Protein AF-A0A0R2QFM6-F1 (afdb_monomer)

Solvent-accessible surface area (backbone atoms only — not comparable to full-atom values): 12330 Å² total; per-residue (Å²): 136,78,52,66,45,72,92,60,55,64,51,38,24,80,80,70,72,55,82,43,49,29,36,34,58,45,49,19,68,87,45,41,66,47,77,51,72,24,72,56,22,28,34,41,40,34,36,40,27,17,55,67,28,42,34,31,51,73,86,44,80,48,74,45,61,33,32,78,11,61,66,68,52,72,48,26,37,34,43,42,27,37,64,32,44,39,37,40,39,38,76,42,37,33,31,40,39,38,34,20,54,36,85,66,71,46,72,69,42,80,46,56,42,91,72,48,52,72,47,78,43,75,57,79,57,31,33,30,40,38,39,33,63,36,26,82,90,64,40,80,68,61,81,70,62,71,41,71,49,75,52,60,52,90,90,39,42,68,81,56,76,83,80,76,27,56,52,47,96,96,31,95,42,73,47,64,45,77,47,76,39,74,26,50,56,89,98,43,37,42,56,30,96,84,17,72,50,78,50,74,53,65,40,97,87,57,88,41,76,48,78,42,82,43,44,38,58,22,35,38,55,42,78,67

Radius of gyration: 17.05 Å; Cα contacts (8 Å, |Δi|>4): 548; chains: 1; bounding box: 43×32×48 Å

Structure (mmCIF, N/CA/C/O backbone):
data_AF-A0A0R2QFM6-F1
#
_entry.id   AF-A0A0R2QFM6-F1
#
loop_
_atom_site.group_PDB
_atom_site.id
_atom_site.type_symbol
_atom_site.label_atom_id
_atom_site.label_alt_id
_atom_site.label_comp_id
_atom_site.label_asym_id
_atom_site.label_entity_id
_atom_site.label_seq_id
_atom_site.pdbx_PDB_ins_code
_atom_site.Cartn_x
_atom_site.Cartn_y
_atom_site.Cartn_z
_atom_site.occupancy
_atom_site.B_iso_or_equiv
_atom_site.auth_seq_id
_atom_site.auth_comp_id
_atom_site.auth_asym_id
_atom_site.auth_atom_id
_atom_site.pdbx_PDB_model_num
ATOM 1 N N . MET A 1 1 ? 5.788 16.668 -15.009 1.00 62.84 1 MET A N 1
ATOM 2 C CA . MET A 1 1 ? 5.106 16.033 -13.860 1.00 62.84 1 MET A CA 1
ATOM 3 C C . MET A 1 1 ? 6.189 15.401 -13.003 1.00 62.84 1 MET A C 1
ATOM 5 O O . MET A 1 1 ? 7.173 14.980 -13.588 1.00 62.84 1 MET A O 1
ATOM 9 N N . SER A 1 2 ? 6.087 15.420 -11.673 1.00 79.00 2 SER A N 1
ATOM 10 C CA . SER A 1 2 ? 7.042 14.688 -10.825 1.00 79.00 2 SER A CA 1
ATOM 11 C C . SER A 1 2 ? 6.470 13.303 -10.561 1.00 79.00 2 SER A C 1
ATOM 13 O O . SER A 1 2 ? 5.319 13.220 -10.144 1.00 79.00 2 SER A O 1
ATOM 15 N N . TRP A 1 3 ? 7.242 12.242 -10.783 1.00 90.81 3 TRP A N 1
ATOM 16 C CA . TRP A 1 3 ? 6.828 10.874 -10.436 1.00 90.81 3 TRP A CA 1
ATOM 17 C C . TRP A 1 3 ? 7.038 10.571 -8.955 1.00 90.81 3 TRP A C 1
ATOM 19 O O . TRP A 1 3 ? 6.414 9.669 -8.414 1.00 90.81 3 TRP A O 1
ATOM 29 N N . LEU A 1 4 ? 7.895 11.354 -8.297 1.00 96.06 4 LEU A N 1
ATOM 30 C CA . LEU A 1 4 ? 8.273 11.217 -6.898 1.00 96.06 4 LEU A CA 1
ATOM 31 C C . LEU A 1 4 ? 7.709 12.365 -6.066 1.00 96.06 4 LEU A C 1
ATOM 33 O O . LEU A 1 4 ? 7.898 13.541 -6.394 1.00 96.06 4 LEU A O 1
ATOM 37 N N . TYR A 1 5 ? 7.067 12.020 -4.956 1.00 97.00 5 TYR A N 1
ATOM 38 C CA . TYR A 1 5 ? 6.489 12.962 -4.010 1.00 97.00 5 TYR A CA 1
ATOM 39 C C . TYR A 1 5 ? 7.054 12.690 -2.617 1.00 97.00 5 TYR A C 1
ATOM 41 O O . TYR A 1 5 ? 6.944 11.583 -2.092 1.00 97.00 5 TYR A O 1
ATOM 49 N N . ARG A 1 6 ? 7.644 13.724 -2.011 1.00 95.81 6 ARG A N 1
ATOM 50 C CA . ARG A 1 6 ? 8.281 13.652 -0.690 1.00 95.81 6 ARG A CA 1
ATOM 51 C C . ARG A 1 6 ? 7.551 14.527 0.312 1.00 95.81 6 ARG A C 1
ATOM 53 O O . ARG A 1 6 ? 7.137 15.633 -0.029 1.00 95.81 6 ARG A O 1
ATOM 60 N N . GLY A 1 7 ? 7.415 14.048 1.546 1.00 94.44 7 GLY A N 1
ATOM 61 C CA . GLY A 1 7 ? 6.802 14.812 2.641 1.00 94.44 7 GLY A CA 1
ATOM 62 C C . GLY A 1 7 ? 5.304 15.098 2.471 1.00 94.44 7 GLY A C 1
ATOM 63 O O . GLY A 1 7 ? 4.737 15.859 3.251 1.00 94.44 7 GLY A O 1
ATOM 64 N N . VAL A 1 8 ? 4.652 14.497 1.473 1.00 96.56 8 VAL A N 1
ATOM 65 C CA . VAL A 1 8 ? 3.196 14.558 1.303 1.00 96.56 8 VAL A CA 1
ATOM 66 C C . VAL A 1 8 ? 2.538 13.394 2.040 1.00 96.56 8 VAL A C 1
ATOM 68 O O . VAL A 1 8 ? 3.135 12.332 2.190 1.00 96.56 8 VAL A O 1
ATOM 71 N N . LYS A 1 9 ? 1.288 13.574 2.479 1.00 96.81 9 LYS A N 1
ATOM 72 C CA . LYS A 1 9 ? 0.497 12.512 3.130 1.00 96.81 9 LYS A CA 1
ATOM 73 C C . LYS A 1 9 ? -0.575 11.914 2.226 1.00 96.81 9 LYS A C 1
ATOM 75 O O . LYS A 1 9 ? -1.324 11.050 2.669 1.00 96.81 9 LYS A O 1
ATOM 80 N N . SER A 1 10 ? -0.695 12.379 0.985 1.00 97.75 10 SER A N 1
ATOM 81 C CA . SER A 1 10 ? -1.706 11.865 0.069 1.00 97.75 10 SER A CA 1
ATOM 82 C C . SER A 1 10 ? -1.354 12.068 -1.394 1.00 97.75 10 SER A C 1
ATOM 84 O O . SER A 1 10 ? -0.892 13.143 -1.777 1.00 97.75 10 SER A O 1
ATOM 86 N N . ILE A 1 11 ? -1.716 11.077 -2.196 1.00 98.25 11 ILE A N 1
ATOM 87 C CA . ILE A 1 11 ? -1.825 11.133 -3.647 1.00 98.25 11 ILE A CA 1
ATOM 88 C C . ILE A 1 11 ? -3.306 10.979 -4.001 1.00 98.25 11 ILE A C 1
ATOM 90 O O . ILE A 1 11 ? -4.010 10.134 -3.455 1.00 98.25 11 ILE A O 1
ATOM 94 N N . THR A 1 12 ? -3.790 11.821 -4.903 1.00 97.12 12 THR A N 1
ATOM 95 C CA . THR A 1 12 ? -5.159 11.794 -5.431 1.00 97.12 12 THR A CA 1
ATOM 96 C C . THR A 1 12 ? -5.113 11.652 -6.949 1.00 97.12 12 THR A C 1
ATOM 98 O O . THR A 1 12 ? -4.107 12.055 -7.546 1.00 97.12 12 THR A O 1
ATOM 101 N N . PRO A 1 13 ? -6.210 11.221 -7.598 1.00 96.56 13 PRO A N 1
ATOM 102 C CA . PRO A 1 13 ? -6.272 11.209 -9.053 1.00 96.56 13 PRO A CA 1
ATOM 103 C C . PRO A 1 13 ? -5.917 12.557 -9.683 1.00 96.56 13 PRO A C 1
ATOM 105 O O . PRO A 1 13 ? -5.125 12.642 -10.618 1.00 96.56 13 PRO A O 1
ATOM 108 N N . LYS A 1 14 ? -6.398 13.648 -9.075 1.00 95.19 14 LYS A N 1
ATOM 109 C CA . LYS A 1 14 ? -6.092 15.014 -9.506 1.00 95.19 14 LYS A CA 1
ATOM 110 C C . LYS A 1 14 ? -4.605 15.363 -9.386 1.00 95.19 14 LYS A C 1
ATOM 112 O O . LYS A 1 14 ? -4.061 15.981 -10.294 1.00 95.19 14 LYS A O 1
ATOM 117 N N . SER A 1 15 ? -3.945 15.016 -8.277 1.00 94.81 15 SER A N 1
ATOM 118 C CA . SER A 1 15 ? -2.527 15.361 -8.068 1.00 94.81 15 SER A CA 1
ATOM 119 C C . SER A 1 15 ? -1.570 14.521 -8.915 1.00 94.81 15 SER A C 1
ATOM 121 O O . SER A 1 15 ? -0.477 14.993 -9.224 1.00 94.81 15 SER A O 1
ATOM 123 N N . ALA A 1 16 ? -1.974 13.296 -9.259 1.00 94.75 16 ALA A N 1
ATOM 124 C CA . ALA A 1 16 ? -1.244 12.397 -10.150 1.00 94.75 16 ALA A CA 1
ATOM 125 C C . ALA A 1 16 ? -1.615 12.588 -11.634 1.00 94.75 16 ALA A C 1
ATOM 127 O O . ALA A 1 16 ? -0.952 12.034 -12.502 1.00 94.75 16 ALA A O 1
ATOM 128 N N . ASN A 1 17 ? -2.641 13.400 -11.927 1.00 94.69 17 ASN A N 1
ATOM 129 C CA . ASN A 1 17 ? -3.187 13.631 -13.269 1.00 94.69 17 ASN A CA 1
ATOM 130 C C . ASN A 1 17 ? -3.576 12.333 -13.993 1.00 94.69 17 ASN A C 1
ATOM 132 O O . ASN A 1 17 ? -3.254 12.125 -15.163 1.00 94.69 17 ASN A O 1
ATOM 136 N N . TRP A 1 18 ? -4.286 11.473 -13.277 1.00 95.38 18 TRP A N 1
ATOM 137 C CA . TRP A 1 18 ? -4.828 10.228 -13.800 1.00 95.38 18 TRP A CA 1
ATOM 138 C C . TRP A 1 18 ? -6.268 10.045 -13.311 1.00 95.38 18 TRP A C 1
ATOM 140 O O . TRP A 1 18 ? -6.862 10.974 -12.750 1.00 95.38 18 TRP A O 1
ATOM 150 N N . LYS A 1 19 ? -6.862 8.872 -13.519 1.00 95.81 19 LYS A N 1
ATOM 151 C CA . LYS A 1 19 ? -8.300 8.679 -13.347 1.00 95.81 19 LYS A CA 1
ATOM 152 C C . LYS A 1 19 ? -8.696 7.955 -12.067 1.00 95.81 19 LYS A C 1
ATOM 154 O O . LYS A 1 19 ? -9.736 8.305 -11.521 1.00 95.81 19 LYS A O 1
ATOM 159 N N . TYR A 1 20 ? -7.943 6.969 -11.596 1.00 97.19 20 TYR A N 1
ATOM 160 C CA . TYR A 1 20 ? -8.445 6.007 -10.613 1.00 97.19 20 TYR A CA 1
ATOM 161 C C . TYR A 1 20 ? -7.764 6.094 -9.252 1.00 97.19 20 TYR A C 1
ATOM 163 O O . TYR A 1 20 ? -8.462 6.270 -8.252 1.00 97.19 20 TYR A O 1
ATOM 171 N N . CYS A 1 21 ? -6.443 5.943 -9.196 1.00 98.00 21 CYS A N 1
ATOM 172 C CA . CYS A 1 21 ? -5.756 5.583 -7.960 1.00 98.00 21 CYS A CA 1
ATOM 173 C C . CYS A 1 21 ? -5.578 6.770 -7.002 1.00 98.00 21 CYS A C 1
ATOM 175 O O . CYS A 1 21 ? -5.255 7.897 -7.385 1.00 98.00 21 CYS A O 1
ATOM 177 N N . GLY A 1 22 ? -5.755 6.507 -5.714 1.00 98.38 22 GLY A N 1
ATOM 178 C CA . GLY A 1 22 ? -5.450 7.433 -4.636 1.00 98.38 22 GLY A CA 1
ATOM 179 C C . GLY A 1 22 ? -4.873 6.692 -3.439 1.00 98.38 22 GLY A C 1
ATOM 180 O O . GLY A 1 22 ? -5.057 5.489 -3.269 1.00 98.38 22 GLY A O 1
ATOM 181 N N . MET A 1 23 ? -4.140 7.410 -2.599 1.00 98.62 23 MET A N 1
ATOM 182 C CA . MET A 1 23 ? -3.630 6.871 -1.346 1.00 98.62 23 MET A CA 1
ATOM 183 C C . MET A 1 23 ? -3.450 7.994 -0.337 1.00 98.62 23 MET A C 1
ATOM 185 O O . MET A 1 23 ? -2.982 9.076 -0.684 1.00 98.62 23 MET A O 1
ATOM 189 N N . ARG A 1 24 ? -3.800 7.745 0.924 1.00 98.56 24 ARG A N 1
ATOM 190 C CA . ARG A 1 24 ? -3.632 8.687 2.030 1.00 98.56 24 ARG A CA 1
ATOM 191 C C . ARG A 1 24 ? -3.032 7.990 3.243 1.00 98.56 24 ARG A C 1
ATOM 193 O O . ARG A 1 24 ? -3.503 6.932 3.645 1.00 98.56 24 ARG A O 1
ATOM 200 N N . ILE A 1 25 ? -2.037 8.625 3.854 1.00 98.62 25 ILE A N 1
ATOM 201 C CA . ILE A 1 25 ? -1.531 8.252 5.173 1.00 98.62 25 ILE A CA 1
ATOM 202 C C . ILE A 1 25 ? -2.297 9.051 6.220 1.00 98.62 25 ILE A C 1
ATOM 204 O O . ILE A 1 25 ? -2.335 10.284 6.178 1.00 98.62 25 ILE A O 1
ATOM 208 N N . LEU A 1 26 ? -2.924 8.340 7.149 1.00 98.50 26 LEU A N 1
ATOM 209 C CA . LEU A 1 26 ? -3.597 8.920 8.304 1.00 98.50 26 LEU A CA 1
ATOM 210 C C . LEU A 1 26 ? -2.678 8.782 9.512 1.00 98.50 26 LEU A C 1
ATOM 212 O O . LEU A 1 26 ? -2.176 7.691 9.783 1.00 98.50 26 LEU A O 1
ATOM 216 N N . ASP A 1 27 ? -2.454 9.888 10.214 1.00 97.88 27 ASP A N 1
ATOM 217 C CA . ASP A 1 27 ? -1.619 9.931 11.409 1.00 97.88 27 ASP A CA 1
ATOM 218 C C . ASP A 1 27 ? -2.497 10.150 12.638 1.00 97.88 27 ASP A C 1
ATOM 220 O O . ASP A 1 27 ? -2.950 11.264 12.914 1.00 97.88 27 ASP A O 1
ATOM 224 N N . LEU A 1 28 ? -2.723 9.068 13.383 1.00 98.19 28 LEU A N 1
ATOM 225 C CA . LEU A 1 28 ? -3.597 9.081 14.551 1.00 98.19 28 LEU A CA 1
ATOM 226 C C . LEU A 1 28 ? -3.008 9.874 15.725 1.00 98.19 28 LEU A C 1
ATOM 228 O O . LEU A 1 28 ? -3.736 10.196 16.661 1.00 98.19 28 LEU A O 1
ATOM 232 N N . SER A 1 29 ? -1.707 10.188 15.692 1.00 96.25 29 SER A N 1
ATOM 233 C CA . SER A 1 29 ? -1.072 11.030 16.709 1.00 96.25 29 SER A CA 1
ATOM 234 C C . SER A 1 29 ? -1.323 12.523 16.480 1.00 96.25 29 SER A C 1
ATOM 236 O O . SER A 1 29 ? -1.405 13.283 17.442 1.00 96.25 29 SER A O 1
ATOM 238 N N . GLU A 1 30 ? -1.508 12.936 15.224 1.00 96.12 30 GLU A N 1
ATOM 239 C CA . GLU A 1 30 ? -1.895 14.307 14.873 1.00 96.12 30 GLU A CA 1
ATOM 240 C C . GLU A 1 30 ? -3.408 14.509 14.959 1.00 96.12 30 GLU A C 1
ATOM 242 O O . GLU A 1 30 ? -3.882 15.561 15.389 1.00 96.12 30 GLU A O 1
ATOM 247 N N . GLN A 1 31 ? -4.173 13.495 14.552 1.00 95.44 31 GLN A N 1
ATOM 248 C CA . GLN A 1 31 ? -5.625 13.522 14.571 1.00 95.44 31 GLN A CA 1
ATOM 249 C C . GLN A 1 31 ? -6.159 12.140 14.949 1.00 95.44 31 GLN A C 1
ATOM 251 O O . GLN A 1 31 ? -6.225 11.223 14.141 1.00 95.44 31 GLN A O 1
ATOM 256 N N . ASN A 1 32 ? -6.606 12.010 16.193 1.00 91.81 32 ASN A N 1
ATOM 257 C CA . ASN A 1 32 ? -7.081 10.742 16.749 1.00 91.81 32 ASN A CA 1
ATOM 258 C C . ASN A 1 32 ? -8.444 10.272 16.203 1.00 91.81 32 ASN A C 1
ATOM 260 O O . ASN A 1 32 ? -8.869 9.162 16.527 1.00 91.81 32 ASN A O 1
ATOM 264 N N . ASN A 1 33 ? -9.136 11.103 15.414 1.00 95.56 33 ASN A N 1
ATOM 265 C CA . ASN A 1 33 ? -10.425 10.786 14.810 1.00 95.56 33 ASN A CA 1
ATOM 266 C C . ASN A 1 33 ? -10.541 11.325 13.378 1.00 95.56 33 ASN A C 1
ATOM 268 O O . ASN A 1 33 ? -10.455 12.536 13.170 1.00 95.56 33 ASN A O 1
ATOM 272 N N . HIS A 1 34 ? -10.811 10.455 12.408 1.00 97.81 34 HIS A N 1
ATOM 273 C CA . HIS A 1 34 ? -11.026 10.818 11.006 1.00 97.81 34 HIS A CA 1
ATOM 274 C C . HIS A 1 34 ? -12.431 10.439 10.550 1.00 97.81 34 HIS A C 1
ATOM 276 O O . HIS A 1 34 ? -12.908 9.353 10.859 1.00 97.81 34 HIS A O 1
ATOM 282 N N . GLU A 1 35 ? -13.055 11.310 9.760 1.00 98.12 35 GLU A N 1
ATOM 283 C CA . GLU A 1 35 ? -14.323 11.046 9.084 1.00 98.12 35 GLU A CA 1
ATOM 284 C C . GLU A 1 35 ? -14.141 11.274 7.580 1.00 98.12 35 GLU A C 1
ATOM 286 O O . GLU A 1 35 ? -13.589 12.298 7.168 1.00 98.12 35 GLU A O 1
ATOM 291 N N . ILE A 1 36 ? -14.539 10.295 6.767 1.00 98.19 36 ILE A N 1
ATOM 292 C CA . ILE A 1 36 ? -14.362 10.300 5.311 1.00 98.19 36 ILE A CA 1
ATOM 293 C C . ILE A 1 36 ? -15.624 9.723 4.664 1.00 98.19 36 ILE A C 1
ATOM 295 O O . ILE A 1 36 ? -16.136 8.697 5.108 1.00 98.19 36 ILE A O 1
ATOM 299 N N . VAL A 1 37 ? -16.107 10.365 3.602 1.00 98.12 37 VAL A N 1
ATOM 300 C CA . VAL A 1 37 ? -17.214 9.865 2.776 1.00 98.12 37 VAL A CA 1
ATOM 301 C C . VAL A 1 37 ? -16.650 9.344 1.455 1.00 98.12 37 VAL A C 1
ATOM 303 O O . VAL A 1 37 ? -15.823 10.006 0.831 1.00 98.12 37 VAL A O 1
ATOM 306 N N . PHE A 1 38 ? -17.069 8.143 1.064 1.00 97.88 38 PHE A N 1
ATOM 307 C CA . PHE A 1 38 ? -16.577 7.396 -0.096 1.00 97.88 38 PHE A CA 1
ATOM 308 C C . PHE A 1 38 ? -17.481 7.604 -1.317 1.00 97.88 38 PHE A C 1
ATOM 310 O O . PHE A 1 38 ? -17.972 6.640 -1.888 1.00 97.88 38 PHE A O 1
ATOM 317 N N . ASP A 1 39 ? -17.763 8.857 -1.692 1.00 94.94 39 ASP A N 1
ATOM 318 C CA . ASP A 1 39 ? -18.808 9.194 -2.676 1.00 94.94 39 ASP A CA 1
ATOM 319 C C . ASP A 1 39 ? -18.681 8.424 -4.007 1.00 94.94 39 ASP A C 1
ATOM 321 O O . ASP A 1 39 ? -19.608 7.716 -4.400 1.00 94.94 39 ASP A O 1
ATOM 325 N N . ASP A 1 40 ? -17.531 8.531 -4.679 1.00 95.81 40 ASP A N 1
ATOM 326 C CA . ASP A 1 40 ? -17.258 7.950 -6.004 1.00 95.81 40 ASP A CA 1
ATOM 327 C C . ASP A 1 40 ? -16.010 7.045 -6.028 1.00 95.81 40 ASP A C 1
ATOM 329 O O . ASP A 1 40 ? -15.435 6.747 -7.077 1.00 95.81 40 ASP A O 1
ATOM 333 N N . PHE A 1 41 ? -15.582 6.571 -4.860 1.00 98.12 41 PHE A N 1
ATOM 334 C CA . PHE A 1 41 ? -14.432 5.684 -4.728 1.00 98.12 41 PHE A CA 1
ATOM 335 C C . PHE A 1 41 ? -14.676 4.589 -3.698 1.00 98.12 41 PHE A C 1
ATOM 337 O O . PHE A 1 41 ? -15.439 4.746 -2.753 1.00 98.12 41 PHE A O 1
ATOM 344 N N . GLU A 1 42 ? -14.002 3.464 -3.884 1.00 98.75 42 GLU A N 1
ATOM 345 C CA . GLU A 1 42 ? -13.856 2.421 -2.870 1.00 98.75 42 GLU A CA 1
ATOM 346 C C . GLU A 1 42 ? -12.486 2.548 -2.195 1.00 98.75 42 GLU A C 1
ATOM 348 O O . GLU A 1 42 ? -11.618 3.294 -2.667 1.00 98.75 42 GLU A O 1
ATOM 353 N N . GLY A 1 43 ? -12.262 1.825 -1.097 1.00 98.75 43 GLY A N 1
ATOM 354 C CA . GLY A 1 43 ? -10.947 1.822 -0.471 1.00 98.75 43 GLY A CA 1
ATOM 355 C C . GLY A 1 43 ? -10.593 0.603 0.355 1.00 98.75 43 GLY A C 1
ATOM 356 O O . GLY A 1 43 ? -11.419 -0.246 0.675 1.00 98.75 43 GLY A O 1
ATOM 357 N N . VAL A 1 44 ? -9.315 0.553 0.704 1.00 98.88 44 VAL A N 1
ATOM 358 C CA . VAL A 1 44 ? -8.704 -0.458 1.561 1.00 98.88 44 VAL A CA 1
ATOM 359 C C . VAL A 1 44 ? -7.921 0.271 2.642 1.00 98.88 44 VAL A C 1
ATOM 361 O O . VAL A 1 44 ? -7.016 1.053 2.346 1.00 98.88 44 VAL A O 1
ATOM 364 N N . LEU A 1 45 ? -8.291 0.020 3.895 1.00 98.94 45 LEU A N 1
ATOM 365 C CA . LEU A 1 45 ? -7.637 0.556 5.082 1.00 98.94 45 LEU A CA 1
ATOM 366 C C . LEU A 1 45 ? -6.812 -0.541 5.750 1.00 98.94 45 LEU A C 1
ATOM 368 O O . LEU A 1 45 ? -7.342 -1.604 6.070 1.00 98.94 45 LEU A O 1
ATOM 372 N N . LEU A 1 46 ? -5.537 -0.266 6.009 1.00 98.81 46 LEU A N 1
ATOM 373 C CA . LEU A 1 46 ? -4.655 -1.165 6.750 1.00 98.81 46 LEU A CA 1
ATOM 374 C C . LEU A 1 46 ? -3.718 -0.394 7.676 1.00 98.81 46 LEU A C 1
ATOM 376 O O . LEU A 1 46 ? -3.487 0.808 7.510 1.00 98.81 46 LEU A O 1
ATOM 380 N N . SER A 1 47 ? -3.155 -1.100 8.653 1.00 98.38 47 SER A N 1
ATOM 381 C CA . SER A 1 47 ? -2.197 -0.507 9.579 1.00 98.38 47 SER A CA 1
ATOM 382 C C . SER A 1 47 ? -0.777 -0.508 9.022 1.00 98.38 47 SER A C 1
ATOM 384 O O . SER A 1 47 ? -0.286 -1.526 8.519 1.00 98.38 47 SER A O 1
ATOM 386 N N . LEU A 1 48 ? -0.097 0.631 9.156 1.00 98.56 48 LEU A N 1
ATOM 387 C CA . LEU A 1 48 ? 1.347 0.745 8.957 1.00 98.56 48 LEU A CA 1
ATOM 388 C C . LEU A 1 48 ? 2.100 0.664 10.289 1.00 98.56 48 LEU A C 1
ATOM 390 O O . LEU A 1 48 ? 3.169 0.066 10.333 1.00 98.56 48 LEU A O 1
ATOM 394 N N . SER A 1 49 ? 1.557 1.261 11.354 1.00 98.12 49 SER A N 1
ATOM 395 C CA . SER A 1 49 ? 2.162 1.247 12.697 1.00 98.12 49 SER A CA 1
ATOM 396 C C . SER A 1 49 ? 1.180 1.557 13.836 1.00 98.12 49 SER A C 1
ATOM 398 O O . SER A 1 49 ? 1.580 2.030 14.900 1.00 98.12 49 SER A O 1
ATOM 400 N N . ALA A 1 50 ? -0.120 1.402 13.589 1.00 98.25 50 ALA A N 1
ATOM 401 C CA . ALA A 1 50 ? -1.170 1.601 14.584 1.00 98.25 50 ALA A CA 1
ATOM 402 C C . ALA A 1 50 ? -1.720 0.257 15.069 1.00 98.25 50 ALA A C 1
ATOM 404 O O . ALA A 1 50 ? -1.832 -0.693 14.291 1.00 98.25 50 ALA A O 1
ATOM 405 N N . GLU A 1 51 ? -2.143 0.193 16.326 1.00 97.88 51 GLU A N 1
ATOM 406 C CA . GLU A 1 51 ? -2.761 -0.999 16.904 1.00 97.88 51 GLU A CA 1
ATOM 407 C C . GLU A 1 51 ? -4.092 -0.660 17.573 1.00 97.88 51 GLU A C 1
ATOM 409 O O . GLU A 1 51 ? -4.272 0.430 18.120 1.00 97.88 51 GLU A O 1
ATOM 414 N N . ASN A 1 52 ? -5.012 -1.627 17.587 1.00 97.94 52 ASN A N 1
ATOM 415 C CA . ASN A 1 52 ? -6.318 -1.519 18.243 1.00 97.94 52 ASN A CA 1
ATOM 416 C C . ASN A 1 52 ? -7.130 -0.288 17.796 1.00 97.94 52 ASN A C 1
ATOM 418 O O . ASN A 1 52 ? -7.662 0.450 18.629 1.00 97.94 52 ASN A O 1
ATOM 422 N N . VAL A 1 53 ? -7.235 -0.077 16.485 1.00 98.62 53 VAL A N 1
ATOM 423 C CA . VAL A 1 53 ? -7.976 1.048 15.902 1.00 98.62 53 VAL A CA 1
ATOM 424 C C . VAL A 1 53 ? -9.453 0.682 15.762 1.00 98.62 53 VAL A C 1
ATOM 426 O O . VAL A 1 53 ? -9.796 -0.377 15.232 1.00 98.62 53 VAL A O 1
ATOM 429 N N . SER A 1 54 ? -10.327 1.568 16.240 1.00 98.62 54 SER A N 1
ATOM 430 C CA . SER A 1 54 ? -11.774 1.467 16.048 1.00 98.62 54 SER A CA 1
ATOM 431 C C . SER A 1 54 ? -12.146 2.013 14.675 1.00 98.62 54 SER A C 1
ATOM 433 O O . SER A 1 54 ? -11.718 3.111 14.310 1.00 98.62 54 SER A O 1
ATOM 435 N N . VAL A 1 55 ? -12.924 1.251 13.911 1.00 98.81 55 VAL A N 1
ATOM 436 C CA . VAL A 1 55 ? -13.342 1.622 12.558 1.00 98.81 55 VAL A CA 1
ATOM 437 C C . VAL A 1 55 ? -14.840 1.401 12.429 1.00 98.81 55 VAL A C 1
ATOM 439 O O . VAL A 1 55 ? -15.326 0.305 12.671 1.00 98.81 55 VAL A O 1
ATOM 442 N N . VAL A 1 56 ? -15.580 2.426 12.023 1.00 98.81 56 VAL A N 1
ATOM 443 C CA . VAL A 1 56 ? -17.025 2.350 11.798 1.00 98.81 56 VAL A CA 1
ATOM 444 C C . VAL A 1 56 ? -17.311 2.638 10.333 1.00 98.81 56 VAL A C 1
ATOM 446 O O . VAL A 1 56 ? -16.908 3.682 9.822 1.00 98.81 56 VAL A O 1
ATOM 449 N N . VAL A 1 57 ? -18.018 1.728 9.664 1.00 98.69 57 VAL A N 1
ATOM 450 C CA . VAL A 1 57 ? -18.447 1.881 8.267 1.00 98.69 57 VAL A CA 1
ATOM 451 C C . VAL A 1 57 ? -19.966 1.789 8.221 1.00 98.69 57 VAL A C 1
ATOM 453 O O . VAL A 1 57 ? -20.524 0.755 8.577 1.00 98.69 57 VAL A O 1
ATOM 456 N N . ASP A 1 58 ? -20.643 2.872 7.833 1.00 97.50 58 ASP A N 1
ATOM 457 C CA . ASP A 1 58 ? -22.116 2.958 7.800 1.00 97.50 58 ASP A CA 1
ATOM 458 C C . ASP A 1 58 ? -22.791 2.509 9.119 1.00 97.50 58 ASP A C 1
ATOM 460 O O . ASP A 1 58 ? -23.845 1.876 9.129 1.00 97.50 58 ASP A O 1
ATOM 464 N N . GLY A 1 59 ? -22.168 2.827 10.259 1.00 97.00 59 GLY A N 1
ATOM 465 C CA . GLY A 1 59 ? -22.659 2.460 11.595 1.00 97.00 59 GLY A CA 1
ATOM 466 C C . GLY A 1 59 ? -22.312 1.037 12.051 1.00 97.00 59 GLY A C 1
ATOM 467 O O . GLY A 1 59 ? -22.616 0.685 13.187 1.00 97.00 59 GLY A O 1
ATOM 468 N N . VAL A 1 60 ? -21.656 0.229 11.211 1.00 98.25 60 VAL A N 1
ATOM 469 C CA . VAL A 1 60 ? -21.141 -1.096 11.584 1.00 98.25 60 VAL A CA 1
ATOM 470 C C . VAL A 1 60 ? -19.730 -0.959 12.142 1.00 98.25 60 VAL A C 1
ATOM 472 O O . VAL A 1 60 ? -18.853 -0.400 11.484 1.00 98.25 60 VAL A O 1
ATOM 475 N N . GLU A 1 61 ? -19.511 -1.481 13.347 1.00 98.44 61 GLU A N 1
ATOM 476 C CA . GLU A 1 61 ? -18.215 -1.437 14.023 1.00 98.44 61 GLU A CA 1
ATOM 477 C C . GLU A 1 61 ? -17.300 -2.592 13.599 1.00 98.44 61 GLU A C 1
ATOM 479 O O . GLU A 1 61 ? -17.683 -3.763 13.573 1.00 98.44 61 GLU A O 1
ATOM 484 N N . PHE A 1 62 ? -16.048 -2.244 13.339 1.00 98.62 62 PHE A N 1
ATOM 485 C CA . PHE A 1 62 ? -14.927 -3.129 13.085 1.00 98.62 62 PHE A CA 1
ATOM 486 C C . PHE A 1 62 ? -13.765 -2.734 13.999 1.00 98.62 62 PHE A C 1
ATOM 488 O O . PHE A 1 62 ? -13.630 -1.585 14.427 1.00 98.62 62 PHE A O 1
ATOM 495 N N . LYS A 1 63 ? -12.875 -3.692 14.262 1.00 98.19 63 LYS A N 1
ATOM 496 C CA . LYS A 1 63 ? -11.626 -3.444 14.978 1.00 98.19 63 LYS A CA 1
ATOM 497 C C . LYS A 1 63 ? -10.455 -3.859 14.103 1.00 98.19 63 LYS A C 1
ATOM 499 O O . LYS A 1 63 ? -10.311 -5.039 13.797 1.00 98.19 63 LYS A O 1
ATOM 504 N N . LEU A 1 64 ? -9.605 -2.898 13.760 1.00 98.25 64 LEU A N 1
ATOM 505 C CA . LEU A 1 64 ? -8.322 -3.168 13.127 1.00 98.25 64 LEU A CA 1
ATOM 506 C C . LEU A 1 64 ? -7.308 -3.475 14.237 1.00 98.25 64 LEU A C 1
ATOM 508 O O . LEU A 1 64 ? -7.003 -2.619 15.074 1.00 98.25 64 LEU A O 1
ATOM 512 N N . ILE A 1 65 ? -6.835 -4.720 14.291 1.00 98.38 65 ILE A N 1
ATOM 513 C CA . ILE A 1 65 ? -5.846 -5.176 15.273 1.00 98.38 65 ILE A CA 1
ATOM 514 C C . ILE A 1 65 ? -4.539 -4.427 15.033 1.00 98.38 65 ILE A C 1
ATOM 516 O O . ILE A 1 65 ? -3.990 -3.863 15.978 1.00 98.38 65 ILE A O 1
ATOM 520 N N . GLY A 1 66 ? -4.111 -4.363 13.774 1.00 97.94 66 GLY A N 1
ATOM 521 C CA . GLY A 1 66 ? -2.931 -3.652 13.333 1.00 97.94 66 GLY A CA 1
ATOM 522 C C . GLY A 1 66 ? -1.616 -4.339 13.695 1.00 97.94 66 GLY A C 1
ATOM 523 O O . GLY A 1 66 ? -1.552 -5.550 13.927 1.00 97.94 66 GLY A O 1
ATOM 524 N N . ARG A 1 67 ? -0.545 -3.545 13.678 1.00 97.94 67 ARG A N 1
ATOM 525 C CA . ARG A 1 67 ? 0.839 -3.971 13.916 1.00 97.94 67 ARG A CA 1
ATOM 526 C C . ARG A 1 67 ? 1.667 -2.794 14.421 1.00 97.94 67 ARG A C 1
ATOM 528 O O . ARG A 1 67 ? 1.346 -1.645 14.116 1.00 97.94 67 ARG A O 1
ATOM 535 N N . THR A 1 68 ? 2.743 -3.091 15.145 1.00 96.88 68 THR A N 1
ATOM 536 C CA . THR A 1 68 ? 3.681 -2.088 15.671 1.00 96.88 68 THR A CA 1
ATOM 537 C C . THR A 1 68 ? 4.379 -1.333 14.548 1.00 96.88 68 THR A C 1
ATOM 539 O O . THR A 1 68 ? 4.470 -0.117 14.610 1.00 96.88 68 THR A O 1
ATOM 542 N N . GLY A 1 69 ? 4.773 -2.012 13.472 1.00 97.75 69 GLY A N 1
ATOM 543 C CA . GLY A 1 69 ? 5.349 -1.406 12.274 1.00 97.75 69 GLY A CA 1
ATOM 544 C C . GLY A 1 69 ? 5.269 -2.342 11.069 1.00 97.75 69 GLY A C 1
ATOM 545 O O . GLY A 1 69 ? 4.941 -3.521 11.212 1.00 97.75 69 GLY A O 1
ATOM 546 N N . VAL A 1 70 ? 5.560 -1.837 9.867 1.00 97.62 70 VAL A N 1
ATOM 547 C CA . VAL A 1 70 ? 5.414 -2.619 8.627 1.00 97.62 70 VAL A CA 1
ATOM 548 C C . VAL A 1 70 ? 6.314 -3.854 8.560 1.00 97.62 70 VAL A C 1
ATOM 550 O O . VAL A 1 70 ? 5.956 -4.832 7.909 1.00 97.62 70 VAL A O 1
ATOM 553 N N . PHE A 1 71 ? 7.453 -3.843 9.258 1.00 97.12 71 PHE A N 1
ATOM 554 C CA . PHE A 1 71 ? 8.381 -4.975 9.308 1.00 97.12 71 PHE A CA 1
ATOM 555 C C . PHE A 1 71 ? 8.091 -5.942 10.466 1.00 97.12 71 PHE A C 1
ATOM 557 O O . PHE A 1 71 ? 8.690 -7.013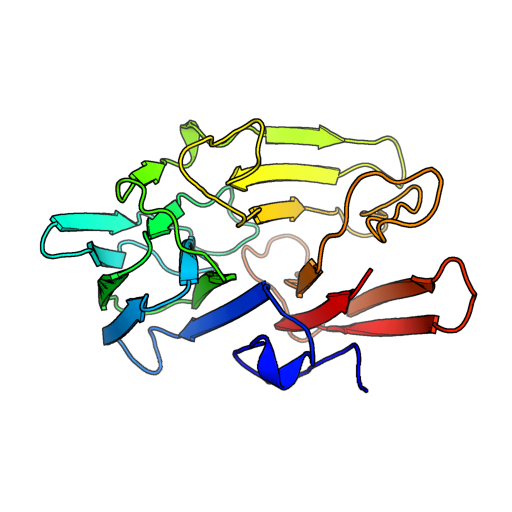 10.515 1.00 97.12 71 PHE A O 1
ATOM 564 N N . ALA A 1 72 ? 7.141 -5.619 11.354 1.00 96.38 72 ALA A N 1
ATOM 565 C CA . ALA A 1 72 ? 6.733 -6.491 12.462 1.00 96.38 72 ALA A CA 1
ATOM 566 C C . ALA A 1 72 ? 5.909 -7.707 12.001 1.00 96.38 72 ALA A C 1
ATOM 568 O O . ALA A 1 72 ? 5.768 -8.694 12.724 1.00 96.38 72 ALA A O 1
ATOM 569 N N . GLY A 1 73 ? 5.320 -7.631 10.805 1.00 95.19 73 GLY A N 1
ATOM 570 C CA . GLY A 1 73 ? 4.524 -8.704 10.224 1.00 95.19 73 GLY A CA 1
ATOM 571 C C . GLY A 1 73 ? 3.392 -8.199 9.339 1.00 95.19 73 GLY A C 1
ATOM 572 O O . GLY A 1 73 ? 3.297 -7.017 9.016 1.00 95.19 73 GLY A O 1
ATOM 573 N N . ILE A 1 74 ? 2.523 -9.125 8.948 1.00 97.62 74 ILE A N 1
ATOM 574 C CA . ILE A 1 74 ? 1.393 -8.882 8.047 1.00 97.62 74 ILE A CA 1
ATOM 575 C C . ILE A 1 74 ? 0.320 -8.039 8.754 1.00 97.62 74 ILE A C 1
ATOM 577 O O . ILE A 1 74 ? -0.009 -8.298 9.914 1.00 97.62 74 ILE A O 1
ATOM 581 N N . SER A 1 75 ? -0.243 -7.062 8.041 1.00 97.88 75 SER A N 1
ATOM 582 C CA . SER A 1 75 ? -1.382 -6.261 8.508 1.00 97.88 75 SER A CA 1
ATOM 583 C C . SER A 1 75 ? -2.710 -6.987 8.271 1.00 97.88 75 SER A C 1
ATOM 585 O O . SER A 1 75 ? -2.896 -7.626 7.234 1.00 97.88 75 SER A O 1
ATOM 587 N N . ASP A 1 76 ? -3.653 -6.858 9.200 1.00 98.69 76 ASP A N 1
ATOM 588 C CA . ASP A 1 76 ? -5.068 -7.017 8.873 1.00 98.69 76 ASP A CA 1
ATOM 589 C C . ASP A 1 76 ? -5.578 -5.768 8.136 1.00 98.69 76 ASP A C 1
ATOM 591 O O . ASP A 1 76 ? -4.910 -4.730 8.089 1.00 98.69 76 ASP A O 1
ATOM 595 N N . TRP A 1 77 ? -6.740 -5.872 7.494 1.00 98.88 77 TRP A N 1
ATOM 596 C CA . TRP A 1 77 ? -7.242 -4.796 6.642 1.00 98.88 77 TRP A CA 1
ATOM 597 C C . TRP A 1 77 ? -8.766 -4.804 6.512 1.00 98.88 77 TRP A C 1
ATOM 599 O O . TRP A 1 77 ? -9.434 -5.802 6.793 1.00 98.88 77 TRP A O 1
ATOM 609 N N . ILE A 1 78 ? -9.317 -3.662 6.100 1.00 98.88 78 ILE A N 1
ATOM 610 C CA . ILE A 1 78 ? -10.753 -3.446 5.908 1.00 98.88 78 ILE A CA 1
ATOM 611 C C . ILE A 1 78 ? -11.002 -2.881 4.509 1.00 98.88 78 ILE A C 1
ATOM 613 O O . ILE A 1 78 ? -10.435 -1.852 4.146 1.00 98.88 78 ILE A O 1
ATOM 617 N N . TYR A 1 79 ? -11.882 -3.526 3.747 1.00 98.88 79 TYR A N 1
ATOM 618 C CA . TYR A 1 79 ? -12.483 -2.955 2.544 1.00 98.88 79 TYR A CA 1
ATOM 619 C C . TYR A 1 79 ? -13.623 -2.000 2.911 1.00 98.88 79 TYR A C 1
ATOM 621 O O . TYR A 1 79 ? -14.496 -2.338 3.719 1.00 98.88 79 TYR A O 1
ATOM 629 N N . ILE A 1 80 ? -13.634 -0.833 2.272 1.00 98.81 80 ILE A N 1
ATOM 630 C CA . ILE A 1 80 ? -14.608 0.239 2.462 1.00 98.81 80 ILE A CA 1
ATOM 631 C C . ILE A 1 80 ? -15.334 0.473 1.130 1.00 98.81 80 ILE A C 1
ATOM 633 O O . ILE A 1 80 ? -14.679 0.778 0.129 1.00 98.81 80 ILE A O 1
ATOM 637 N N . PRO A 1 81 ? -16.668 0.337 1.090 1.00 98.44 81 PRO A N 1
ATOM 638 C CA . PRO A 1 81 ? -17.398 0.387 -0.163 1.00 98.44 81 PRO A CA 1
ATOM 639 C C . PRO A 1 81 ? -17.743 1.805 -0.617 1.00 98.44 81 PRO A C 1
ATOM 641 O O . PRO A 1 81 ? -17.824 2.737 0.184 1.00 98.44 81 PRO A O 1
ATOM 644 N N . VAL A 1 82 ? -18.049 1.928 -1.910 1.00 98.44 82 VAL A N 1
ATOM 645 C CA . VAL A 1 82 ? -18.609 3.149 -2.506 1.00 98.44 82 VAL A CA 1
ATOM 646 C C . VAL A 1 82 ? -19.887 3.579 -1.771 1.00 98.44 82 VAL A C 1
ATOM 648 O O . VAL A 1 82 ? -20.755 2.763 -1.431 1.00 98.44 82 VAL A O 1
ATOM 651 N N . GLY A 1 83 ? -19.999 4.882 -1.541 1.00 98.06 83 GLY A N 1
ATOM 652 C CA . GLY A 1 83 ? -21.075 5.562 -0.831 1.00 98.06 83 GLY A CA 1
ATOM 653 C C . GLY A 1 83 ? -21.038 5.405 0.690 1.00 98.06 83 GLY A C 1
ATOM 654 O O . GLY A 1 83 ? -21.996 5.811 1.343 1.00 98.06 83 GLY A O 1
ATOM 655 N N . ALA A 1 84 ? -19.998 4.788 1.260 1.00 98.44 84 ALA A N 1
ATOM 656 C CA . ALA A 1 84 ? -19.914 4.592 2.702 1.00 98.44 84 ALA A CA 1
ATOM 657 C C . ALA A 1 84 ? -19.442 5.843 3.447 1.00 98.44 84 ALA A C 1
ATOM 659 O O . ALA A 1 84 ? -18.575 6.591 2.985 1.00 98.44 84 ALA A O 1
ATOM 660 N N . LYS A 1 85 ? -19.949 6.006 4.668 1.00 98.62 85 LYS A N 1
ATOM 661 C CA . LYS A 1 85 ? -19.365 6.885 5.677 1.00 98.62 85 LYS A CA 1
ATOM 662 C C . LYS A 1 85 ? -18.403 6.081 6.552 1.00 98.62 85 LYS A C 1
ATOM 664 O O . LYS A 1 85 ? -18.819 5.159 7.253 1.00 98.62 85 LYS A O 1
ATOM 669 N N . LEU A 1 86 ? -17.132 6.471 6.538 1.00 98.75 86 LEU A N 1
ATOM 670 C CA . LEU A 1 86 ? -16.059 5.895 7.342 1.00 98.75 86 LEU A CA 1
ATOM 671 C C . LEU A 1 86 ? -15.718 6.816 8.513 1.00 98.75 86 LEU A C 1
ATOM 673 O O . LEU A 1 86 ? -15.423 7.995 8.311 1.00 98.75 86 LEU A O 1
ATOM 677 N N . VAL A 1 87 ? -15.683 6.259 9.721 1.00 98.75 87 VAL A N 1
ATOM 678 C CA . VAL A 1 87 ? -15.135 6.909 10.917 1.00 98.75 87 VAL A CA 1
ATOM 679 C C . VAL A 1 87 ? -14.019 6.038 11.480 1.00 98.75 87 VAL A C 1
ATOM 681 O O . VAL A 1 87 ? -14.194 4.835 11.654 1.00 98.75 87 VAL A O 1
ATOM 684 N N . ILE A 1 88 ? -12.862 6.632 11.753 1.00 98.75 88 ILE A N 1
ATOM 685 C CA . ILE A 1 88 ? -11.687 5.946 12.298 1.00 98.75 88 ILE A CA 1
ATOM 686 C C . ILE A 1 88 ? -11.296 6.644 13.587 1.00 98.75 88 ILE A C 1
ATOM 688 O O . ILE A 1 88 ? -11.079 7.853 13.569 1.00 98.75 88 ILE A O 1
ATOM 692 N N . SER A 1 89 ? -11.120 5.891 14.669 1.00 98.50 89 SER A N 1
ATOM 693 C CA . SER A 1 89 ? -10.624 6.428 15.934 1.00 98.50 89 SER A CA 1
ATOM 694 C C . SER A 1 89 ? -9.516 5.553 16.518 1.00 98.50 89 SER A C 1
ATOM 696 O O . SER A 1 89 ? -9.653 4.334 16.635 1.00 98.50 89 SER A O 1
ATOM 698 N N . GLY A 1 90 ? -8.419 6.173 16.943 1.00 97.56 90 GLY A N 1
ATOM 699 C CA . GLY A 1 90 ? -7.300 5.471 17.569 1.00 97.56 90 GLY A CA 1
ATOM 700 C C . GLY A 1 90 ? -6.344 6.424 18.278 1.00 97.56 90 GLY A C 1
ATOM 701 O O . GLY A 1 90 ? -6.512 7.637 18.222 1.00 97.56 90 GLY A O 1
ATOM 702 N N . LYS A 1 91 ? -5.370 5.879 19.013 1.00 94.94 91 LYS A N 1
ATOM 703 C CA . LYS A 1 91 ? -4.503 6.687 19.892 1.00 94.94 91 LYS A CA 1
ATOM 704 C C . LYS A 1 91 ? -3.264 7.243 19.195 1.00 94.94 91 LYS A C 1
ATOM 706 O O . LYS A 1 91 ? -2.872 8.368 19.476 1.00 94.94 91 LYS A O 1
ATOM 711 N N . ASN A 1 92 ? -2.597 6.422 18.392 1.00 97.31 92 ASN A N 1
ATOM 712 C CA . ASN A 1 92 ? -1.327 6.738 17.747 1.00 97.31 92 ASN A CA 1
ATOM 713 C C . ASN A 1 92 ? -1.073 5.785 16.568 1.00 97.31 92 ASN A C 1
ATOM 715 O O . ASN A 1 92 ? -1.820 4.829 16.354 1.00 97.31 92 ASN A O 1
ATOM 719 N N . GLY A 1 93 ? -0.002 6.059 15.823 1.00 97.56 93 GLY A N 1
ATOM 720 C CA . GLY A 1 93 ? 0.432 5.238 14.700 1.00 97.56 93 GLY A CA 1
ATOM 721 C C . GLY A 1 93 ? -0.158 5.677 13.364 1.00 97.56 93 GLY A C 1
ATOM 722 O O . GLY A 1 93 ? -1.011 6.564 13.285 1.00 97.56 93 GLY A O 1
ATOM 723 N N . LEU A 1 94 ? 0.348 5.052 12.304 1.00 98.38 94 LEU A N 1
ATOM 724 C CA . LEU A 1 94 ? 0.008 5.380 10.928 1.00 98.38 94 LEU A CA 1
ATOM 725 C C . LEU A 1 94 ? -0.913 4.319 10.326 1.00 98.38 94 LEU A C 1
ATOM 727 O O . LEU A 1 94 ? -0.709 3.114 10.513 1.00 98.38 94 LEU A O 1
ATOM 731 N N . LEU A 1 95 ? -1.884 4.779 9.543 1.00 98.81 95 LEU A N 1
ATOM 732 C CA . LEU A 1 95 ? -2.727 3.947 8.689 1.00 98.81 95 LEU A CA 1
ATOM 733 C C . LEU A 1 95 ? -2.526 4.339 7.229 1.00 98.81 95 LEU A C 1
ATOM 735 O O . LEU A 1 95 ? -2.345 5.517 6.919 1.00 98.81 95 LEU A O 1
ATOM 739 N N . ALA A 1 96 ? -2.619 3.359 6.339 1.00 98.81 96 ALA A N 1
ATOM 740 C CA . ALA A 1 96 ? -2.721 3.583 4.906 1.00 98.81 96 ALA A CA 1
ATOM 741 C C . ALA A 1 96 ? -4.170 3.371 4.468 1.00 98.81 96 ALA A C 1
ATOM 743 O O . ALA A 1 96 ? -4.751 2.318 4.728 1.00 98.81 96 ALA A O 1
ATOM 744 N N . LEU A 1 97 ? -4.729 4.373 3.794 1.00 98.88 97 LEU A N 1
ATOM 745 C CA . LEU A 1 97 ? -5.998 4.292 3.088 1.00 98.88 97 LEU A CA 1
ATOM 746 C C . LEU A 1 97 ? -5.729 4.408 1.587 1.00 98.88 97 LEU A C 1
ATOM 748 O O . LEU A 1 97 ? -5.495 5.509 1.085 1.00 98.88 97 LEU A O 1
ATOM 752 N N . SER A 1 98 ? -5.763 3.282 0.883 1.00 98.81 98 SER A N 1
ATOM 753 C CA . SER A 1 98 ? -5.713 3.245 -0.581 1.00 98.81 98 SER A CA 1
ATOM 754 C C . SER A 1 98 ? -7.123 3.377 -1.142 1.00 98.81 98 SER A C 1
ATOM 756 O O . SER A 1 98 ? -8.064 2.829 -0.566 1.00 98.81 98 SER A O 1
ATOM 758 N N . THR A 1 99 ? -7.283 4.093 -2.252 1.00 98.69 99 THR A N 1
ATOM 759 C CA . THR A 1 99 ? -8.581 4.329 -2.891 1.00 98.69 99 THR A CA 1
ATOM 760 C C . THR A 1 99 ? -8.515 4.133 -4.401 1.00 98.69 99 THR A C 1
ATOM 762 O O . THR A 1 99 ? -7.470 4.324 -5.024 1.00 98.69 99 THR A O 1
ATOM 765 N N . ALA A 1 100 ? -9.648 3.765 -4.996 1.00 98.38 100 ALA A N 1
ATOM 766 C CA . ALA A 1 100 ? -9.816 3.726 -6.444 1.00 98.38 100 ALA A CA 1
ATOM 767 C C . ALA A 1 100 ? -11.215 4.212 -6.830 1.00 98.38 100 ALA A C 1
ATOM 769 O O . ALA A 1 100 ? -12.198 3.861 -6.176 1.00 98.38 100 ALA A O 1
ATOM 770 N N . GLN A 1 101 ? -11.313 4.999 -7.902 1.00 98.25 101 GLN A N 1
ATOM 771 C CA . GLN A 1 101 ? -12.603 5.446 -8.438 1.00 98.25 101 GLN A CA 1
ATOM 772 C C . GLN A 1 101 ? -13.480 4.255 -8.856 1.00 98.25 101 GLN A C 1
ATOM 774 O O . GLN A 1 101 ? -13.112 3.444 -9.715 1.00 98.25 101 GLN A O 1
ATOM 779 N N . ALA A 1 102 ? -14.672 4.164 -8.277 1.00 98.12 102 ALA A N 1
ATOM 780 C CA . ALA A 1 102 ? -15.566 3.019 -8.398 1.00 98.12 102 ALA A CA 1
ATOM 781 C C . ALA A 1 102 ? -17.033 3.457 -8.308 1.00 98.12 102 ALA A C 1
ATOM 783 O O . ALA A 1 102 ? -17.368 4.509 -7.779 1.00 98.12 102 ALA A O 1
ATOM 784 N N . THR A 1 103 ? -17.918 2.640 -8.865 1.00 97.75 103 THR A N 1
ATOM 785 C CA . THR A 1 103 ? -19.366 2.899 -8.939 1.00 97.75 103 THR A CA 1
ATOM 786 C C . THR A 1 103 ? -20.194 1.737 -8.401 1.00 97.75 103 THR A C 1
ATOM 788 O O . THR A 1 103 ? -21.325 1.924 -7.954 1.00 97.75 103 THR A O 1
ATOM 791 N N . LYS A 1 104 ? -19.645 0.521 -8.425 1.00 97.62 104 LYS A N 1
ATOM 792 C CA . LYS A 1 104 ? -20.300 -0.682 -7.937 1.00 97.62 104 LYS A CA 1
ATOM 793 C C . LYS A 1 104 ? -20.082 -0.807 -6.435 1.00 97.62 104 LYS A C 1
ATOM 795 O O . LYS A 1 104 ? -18.957 -0.813 -5.948 1.00 97.62 104 LYS A O 1
ATOM 800 N N . LYS A 1 105 ? -21.184 -0.958 -5.703 1.00 96.94 105 LYS A N 1
ATOM 801 C CA . LYS A 1 105 ? -21.154 -1.174 -4.257 1.00 96.94 105 LYS A CA 1
ATOM 802 C C . LYS A 1 105 ? -20.937 -2.652 -3.928 1.00 96.94 105 LYS A C 1
ATOM 804 O O . LYS A 1 105 ? -21.623 -3.520 -4.470 1.00 96.94 105 LYS A O 1
ATOM 809 N N . PHE A 1 106 ? -20.037 -2.909 -2.986 1.00 98.06 106 PHE A N 1
ATOM 810 C CA . PHE A 1 106 ? -19.819 -4.207 -2.343 1.00 98.06 106 PHE A CA 1
ATOM 811 C C . PHE A 1 106 ? -20.007 -4.083 -0.815 1.00 98.06 106 PHE A C 1
ATOM 813 O O . PHE A 1 106 ? -20.168 -2.971 -0.313 1.00 98.06 106 PHE A O 1
ATOM 820 N N . PRO A 1 107 ? -20.059 -5.184 -0.045 1.00 97.94 107 PRO A N 1
ATOM 821 C CA . PRO A 1 107 ? -20.127 -5.112 1.416 1.00 97.94 107 PRO A CA 1
ATOM 822 C C . PRO A 1 107 ? -18.789 -4.700 2.045 1.00 97.94 107 PRO A C 1
ATOM 824 O O . PRO A 1 107 ? -17.736 -5.198 1.645 1.00 97.94 107 PRO A O 1
ATOM 827 N N . ALA A 1 108 ? -18.831 -3.865 3.088 1.00 98.62 108 ALA A N 1
ATOM 828 C CA . ALA A 1 108 ? -17.666 -3.623 3.938 1.00 98.62 108 ALA A CA 1
ATOM 829 C C . ALA A 1 108 ? -17.160 -4.952 4.523 1.00 98.62 108 ALA A C 1
ATOM 831 O O . ALA A 1 108 ? -17.955 -5.757 5.011 1.00 98.62 108 ALA A O 1
ATOM 832 N N . THR A 1 109 ? -15.851 -5.195 4.450 1.00 98.62 109 THR A N 1
ATOM 833 C CA . THR A 1 109 ? -15.270 -6.503 4.790 1.00 98.62 109 THR A CA 1
ATOM 834 C C . THR A 1 109 ? -13.999 -6.329 5.604 1.00 98.62 109 THR A C 1
ATOM 836 O O . THR A 1 109 ? -13.084 -5.644 5.165 1.00 98.62 109 THR A O 1
ATOM 839 N N . TYR A 1 110 ? -13.926 -6.980 6.765 1.00 98.69 110 TYR A N 1
ATOM 840 C CA . TYR A 1 110 ? -12.695 -7.125 7.541 1.00 98.69 110 TYR A CA 1
ATOM 841 C C . TYR A 1 110 ? -12.002 -8.448 7.206 1.00 98.69 110 TYR A C 1
ATOM 843 O O . TYR A 1 110 ? -12.636 -9.508 7.230 1.00 98.69 110 TYR A O 1
ATOM 851 N N . THR A 1 111 ? -10.691 -8.391 6.985 1.00 98.56 111 THR A N 1
ATOM 852 C CA . THR A 1 111 ? -9.847 -9.561 6.739 1.00 98.56 111 THR A CA 1
ATOM 853 C C . THR A 1 111 ? -8.700 -9.587 7.743 1.00 98.56 111 THR A C 1
ATOM 855 O O . THR A 1 111 ? -7.852 -8.695 7.766 1.00 98.56 111 THR A O 1
ATOM 858 N N . GLY A 1 112 ? -8.670 -10.634 8.571 1.00 98.38 112 GLY A N 1
ATOM 859 C CA . GLY A 1 112 ? -7.600 -10.866 9.540 1.00 98.38 112 GLY A CA 1
ATOM 860 C C . GLY A 1 112 ? -6.268 -11.211 8.870 1.00 98.38 112 GLY A C 1
ATOM 861 O O . GLY A 1 112 ? -6.237 -11.813 7.795 1.00 98.38 112 GLY A O 1
ATOM 862 N N . LYS A 1 11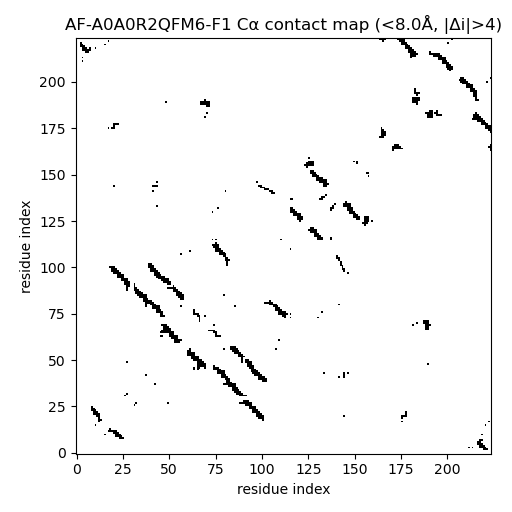3 ? -5.157 -10.858 9.526 1.00 97.56 113 LYS A N 1
ATOM 863 C CA . LYS A 1 113 ? -3.790 -11.080 9.021 1.00 97.56 113 LYS A CA 1
ATOM 864 C C . LYS A 1 113 ? -3.469 -12.548 8.710 1.00 97.56 113 LYS A C 1
ATOM 866 O O . LYS A 1 113 ? -2.654 -12.826 7.841 1.00 97.56 113 LYS A O 1
ATOM 871 N N . ASP A 1 114 ? -4.119 -13.483 9.403 1.00 97.19 114 ASP A N 1
ATOM 872 C CA . ASP A 1 114 ? -4.006 -14.934 9.215 1.00 97.19 114 ASP A CA 1
ATOM 873 C C . ASP A 1 114 ? -4.640 -15.431 7.906 1.00 97.19 114 ASP A C 1
ATOM 875 O O . ASP A 1 114 ? -4.334 -16.531 7.453 1.00 97.19 114 ASP A O 1
ATOM 879 N N . LYS A 1 115 ? -5.502 -14.616 7.286 1.00 97.56 115 LYS A N 1
ATOM 880 C CA . LYS A 1 115 ? -6.172 -14.914 6.013 1.00 97.56 115 LYS A CA 1
ATOM 881 C C . LYS A 1 115 ? -5.513 -14.245 4.809 1.00 97.56 115 LYS A C 1
ATOM 883 O O . LYS A 1 115 ? -5.950 -14.470 3.683 1.00 97.56 115 LYS A O 1
ATOM 888 N N . VAL A 1 116 ? -4.495 -13.414 5.024 1.00 98.06 116 VAL A N 1
ATOM 889 C CA . VAL A 1 116 ? -3.753 -12.782 3.931 1.00 98.06 116 VAL A CA 1
ATOM 890 C C . VAL A 1 116 ? -2.913 -13.848 3.237 1.00 98.06 116 VAL A C 1
ATOM 892 O O . VAL A 1 116 ? -2.095 -14.517 3.867 1.00 98.06 116 VAL A O 1
ATOM 895 N N . SER A 1 117 ? -3.110 -14.002 1.928 1.00 96.88 117 SER A N 1
ATOM 896 C CA . SER A 1 117 ? -2.316 -14.932 1.126 1.00 96.88 117 SER A CA 1
ATOM 897 C C . SER A 1 117 ? -0.895 -14.393 0.966 1.00 96.88 117 SER A C 1
ATOM 899 O O . SER A 1 117 ? -0.694 -13.304 0.420 1.00 96.88 117 SER A O 1
ATOM 901 N N . VAL A 1 118 ? 0.088 -15.147 1.456 1.00 97.75 118 VAL A N 1
ATOM 902 C CA . VAL A 1 118 ? 1.509 -14.789 1.397 1.00 97.75 118 VAL A CA 1
ATOM 903 C C . VAL A 1 118 ? 2.239 -15.707 0.436 1.00 97.75 118 VAL A C 1
ATOM 905 O O . VAL A 1 118 ? 2.117 -16.929 0.508 1.00 97.75 118 VAL A O 1
ATOM 908 N N . GLU A 1 119 ? 3.060 -15.114 -0.419 1.00 96.81 119 GLU A N 1
ATOM 909 C CA . GLU A 1 119 ? 3.926 -15.837 -1.344 1.00 96.81 119 GLU A CA 1
ATOM 910 C C . GLU A 1 119 ? 5.366 -15.322 -1.265 1.00 96.81 119 GLU A C 1
ATOM 912 O O . GLU A 1 119 ? 5.622 -14.135 -1.044 1.00 96.81 119 GLU A O 1
ATOM 917 N N . ILE A 1 120 ? 6.321 -16.223 -1.488 1.00 97.94 120 ILE A N 1
ATOM 918 C CA . ILE A 1 120 ? 7.708 -15.858 -1.771 1.00 97.94 120 ILE A CA 1
ATOM 919 C C . ILE A 1 120 ? 7.895 -15.935 -3.280 1.00 97.94 120 ILE A C 1
ATOM 921 O O . ILE A 1 120 ? 7.728 -16.997 -3.879 1.00 97.94 120 ILE A O 1
ATOM 925 N N . ARG A 1 121 ? 8.238 -14.803 -3.895 1.00 97.19 121 ARG A N 1
ATOM 926 C CA . ARG A 1 121 ? 8.371 -14.671 -5.347 1.00 97.19 121 ARG A CA 1
ATOM 927 C C . ARG A 1 121 ? 9.822 -14.390 -5.732 1.00 97.19 121 ARG A C 1
ATOM 929 O O . ARG A 1 121 ? 10.526 -13.649 -5.047 1.00 97.19 121 ARG A O 1
ATOM 936 N N . GLY A 1 122 ? 10.244 -14.940 -6.869 1.00 96.38 122 GLY A N 1
ATOM 937 C CA . GLY A 1 122 ? 11.593 -14.773 -7.411 1.00 96.38 122 GLY A CA 1
ATOM 938 C C . GLY A 1 122 ? 12.640 -15.681 -6.758 1.00 96.38 122 GLY A C 1
ATOM 939 O O . GLY A 1 122 ? 12.317 -16.622 -6.039 1.00 96.38 122 GLY A O 1
ATOM 940 N N . SER A 1 123 ? 13.912 -15.409 -7.050 1.00 96.00 123 SER A N 1
ATOM 941 C CA . SER A 1 123 ? 15.061 -16.174 -6.551 1.00 96.00 123 SER A CA 1
ATOM 942 C C . SER A 1 123 ? 16.313 -15.301 -6.479 1.00 96.00 123 SER A C 1
ATOM 944 O O . SER A 1 123 ? 16.454 -14.359 -7.264 1.00 96.00 123 SER A O 1
ATOM 946 N N . GLY A 1 124 ? 17.252 -15.632 -5.588 1.00 96.69 124 GLY A N 1
ATOM 947 C CA . GLY A 1 124 ? 18.504 -14.886 -5.433 1.00 96.69 124 GLY A CA 1
ATOM 948 C C . GLY A 1 124 ? 18.243 -13.407 -5.141 1.00 96.69 124 GLY A C 1
ATOM 949 O O . GLY A 1 124 ? 17.424 -13.085 -4.277 1.00 96.69 124 GLY A O 1
ATOM 950 N N . PHE A 1 125 ? 18.875 -12.519 -5.912 1.00 96.56 125 PHE A N 1
ATOM 951 C CA . PHE A 1 125 ? 18.714 -11.067 -5.781 1.00 96.56 125 PHE A CA 1
ATOM 952 C C . PHE A 1 125 ? 17.295 -10.564 -6.080 1.00 96.56 125 PHE A C 1
ATOM 954 O O . PHE A 1 125 ? 17.008 -9.405 -5.827 1.00 96.56 125 PHE A O 1
ATOM 961 N N . ALA A 1 126 ? 16.406 -11.391 -6.630 1.00 97.25 126 ALA A N 1
ATOM 962 C CA . ALA A 1 126 ? 15.022 -11.019 -6.912 1.00 97.25 126 ALA A CA 1
ATOM 963 C C . ALA A 1 126 ? 14.029 -11.622 -5.903 1.00 97.25 126 ALA A C 1
ATOM 965 O O . ALA A 1 126 ? 12.830 -11.620 -6.169 1.00 97.25 126 ALA A O 1
ATOM 966 N N . THR A 1 127 ? 14.500 -12.185 -4.784 1.00 97.94 127 THR A N 1
ATOM 967 C CA . THR A 1 127 ? 13.630 -12.795 -3.763 1.00 97.94 127 THR A CA 1
ATOM 968 C C . THR A 1 127 ? 12.875 -11.712 -2.997 1.00 97.94 127 THR A C 1
ATOM 970 O O . THR A 1 127 ? 13.499 -10.796 -2.460 1.00 97.94 127 THR A O 1
ATOM 973 N N . ARG A 1 128 ? 11.549 -11.828 -2.905 1.00 98.12 128 ARG A N 1
ATOM 974 C CA . ARG A 1 128 ? 10.699 -10.952 -2.085 1.00 98.12 128 ARG A CA 1
ATOM 975 C C . ARG A 1 128 ? 9.496 -11.705 -1.529 1.00 98.12 128 ARG A C 1
ATOM 977 O O . ARG A 1 128 ? 9.069 -12.698 -2.116 1.00 98.12 128 ARG A O 1
ATOM 984 N N . GLN A 1 129 ? 8.951 -11.210 -0.426 1.00 98.25 129 GLN A N 1
ATOM 985 C CA . GLN A 1 129 ? 7.664 -11.654 0.101 1.00 98.25 129 GLN A CA 1
ATOM 986 C C . GLN A 1 129 ? 6.567 -10.722 -0.415 1.00 98.25 129 GLN A C 1
ATOM 988 O O . GLN A 1 129 ? 6.729 -9.504 -0.361 1.00 98.25 129 GLN A O 1
ATOM 993 N N . VAL A 1 130 ? 5.463 -11.284 -0.899 1.00 98.38 130 VAL A N 1
ATOM 994 C CA . VAL A 1 130 ? 4.271 -10.535 -1.311 1.00 98.38 130 VAL A CA 1
ATOM 995 C C . VAL A 1 130 ? 3.118 -10.923 -0.393 1.00 98.38 130 VAL A C 1
ATOM 997 O O . VAL A 1 130 ? 2.807 -12.104 -0.238 1.00 98.38 130 VAL A O 1
ATOM 1000 N N . ASN A 1 131 ? 2.501 -9.917 0.220 1.00 98.44 131 ASN A N 1
ATOM 1001 C CA . ASN A 1 131 ? 1.313 -10.030 1.053 1.00 98.44 131 ASN A CA 1
ATOM 1002 C C . ASN A 1 131 ? 0.115 -9.545 0.221 1.00 98.44 131 ASN A C 1
ATOM 1004 O O . ASN A 1 131 ? -0.030 -8.347 -0.047 1.00 98.44 131 ASN A O 1
ATOM 1008 N N . ASN A 1 132 ? -0.736 -10.474 -0.216 1.00 98.06 132 ASN A N 1
ATOM 1009 C CA . ASN A 1 132 ? -1.864 -10.193 -1.103 1.00 98.06 132 ASN A CA 1
ATOM 1010 C C . ASN A 1 132 ? -3.074 -9.689 -0.300 1.00 98.06 132 ASN A C 1
ATOM 1012 O O . ASN A 1 132 ? -3.930 -10.474 0.113 1.00 98.06 132 ASN A O 1
ATOM 1016 N N . ILE A 1 133 ? -3.119 -8.374 -0.060 1.00 98.19 133 ILE A N 1
ATOM 1017 C CA . ILE A 1 133 ? -4.162 -7.687 0.719 1.00 98.19 133 ILE A CA 1
ATOM 1018 C C . ILE A 1 133 ? -5.507 -7.768 -0.018 1.00 98.19 133 ILE A C 1
ATOM 1020 O O . ILE A 1 133 ? -6.318 -8.631 0.295 1.00 98.19 133 ILE A O 1
ATOM 1024 N N . ALA A 1 134 ? -5.714 -6.952 -1.050 1.00 97.62 134 ALA A N 1
ATOM 1025 C CA . ALA A 1 134 ? -6.935 -6.917 -1.852 1.00 97.62 134 ALA A CA 1
ATOM 1026 C C . ALA A 1 134 ? -6.558 -7.070 -3.326 1.00 97.62 134 ALA A C 1
ATOM 1028 O O . ALA A 1 134 ? -6.538 -6.103 -4.079 1.00 97.62 134 ALA A O 1
ATOM 1029 N N . THR A 1 135 ? -6.164 -8.278 -3.712 1.00 96.75 135 THR A N 1
ATOM 1030 C CA . THR A 1 135 ? -5.813 -8.619 -5.098 1.00 96.75 135 THR A CA 1
ATOM 1031 C C . THR A 1 135 ? -6.953 -9.406 -5.741 1.00 96.75 135 THR A C 1
ATOM 1033 O O . THR A 1 135 ? -7.713 -10.031 -5.000 1.00 96.75 135 THR A O 1
ATOM 1036 N N . PRO A 1 136 ? -7.076 -9.447 -7.081 1.00 93.00 136 PRO A N 1
ATOM 1037 C CA . PRO A 1 136 ? -8.138 -10.204 -7.747 1.00 93.00 136 PRO A CA 1
ATOM 1038 C C . PRO A 1 136 ? -8.237 -11.671 -7.300 1.00 93.00 136 PRO A C 1
ATOM 1040 O O . PRO A 1 136 ? -9.340 -12.199 -7.177 1.00 93.00 136 PRO A O 1
ATOM 1043 N N . ASP A 1 137 ? -7.100 -12.298 -6.987 1.00 93.00 137 ASP A N 1
ATOM 1044 C CA . ASP A 1 137 ? -7.040 -13.690 -6.530 1.00 93.00 137 ASP A CA 1
ATOM 1045 C C . ASP A 1 137 ? -7.317 -13.854 -5.024 1.00 93.00 137 ASP A C 1
ATOM 1047 O O . ASP A 1 137 ? -7.699 -14.939 -4.583 1.00 93.00 137 ASP A O 1
ATOM 1051 N N . SER A 1 138 ? -7.132 -12.801 -4.216 1.00 95.12 138 SER A N 1
ATOM 1052 C CA . SER A 1 138 ? -7.354 -12.843 -2.760 1.00 95.12 138 SER A CA 1
ATOM 1053 C C . SER A 1 138 ? -8.700 -12.265 -2.319 1.00 95.12 138 SER A C 1
ATOM 1055 O O . SER A 1 138 ? -9.187 -12.609 -1.241 1.00 95.12 138 SER A O 1
ATOM 1057 N N . PHE A 1 139 ? -9.316 -11.397 -3.126 1.00 97.25 139 PHE A N 1
ATOM 1058 C CA . PHE A 1 139 ? -10.544 -10.696 -2.775 1.00 97.25 139 PHE A CA 1
ATOM 1059 C C . PHE A 1 139 ? -11.361 -10.290 -4.009 1.00 97.25 139 PHE A C 1
ATOM 1061 O O . PHE A 1 139 ? -10.959 -9.436 -4.792 1.00 97.25 139 PHE A O 1
ATOM 1068 N N . SE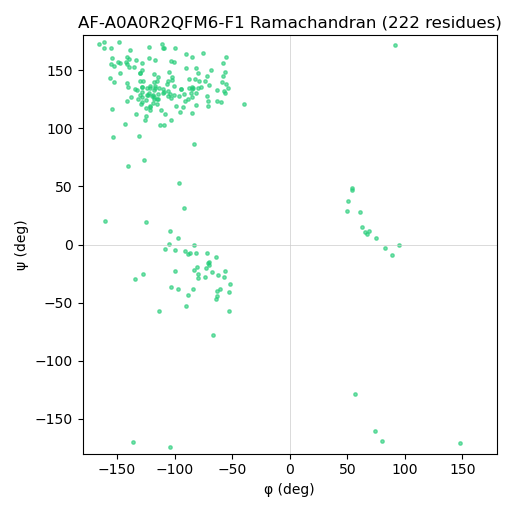R A 1 140 ? -12.571 -10.841 -4.134 1.00 96.50 140 SER A N 1
ATOM 1069 C CA . SER A 1 140 ? -13.511 -10.533 -5.224 1.00 96.50 140 SER A CA 1
ATOM 1070 C C . SER A 1 140 ? -14.570 -9.483 -4.855 1.00 96.50 140 SER A C 1
ATOM 1072 O O . SER A 1 140 ? -15.524 -9.273 -5.604 1.00 96.50 140 SER A O 1
ATOM 1074 N N . GLY A 1 141 ? -14.473 -8.888 -3.662 1.00 97.12 141 GLY A N 1
ATOM 1075 C CA . GLY A 1 141 ? -15.450 -7.941 -3.115 1.00 97.12 141 GLY A CA 1
ATOM 1076 C C . GLY A 1 141 ? -15.143 -6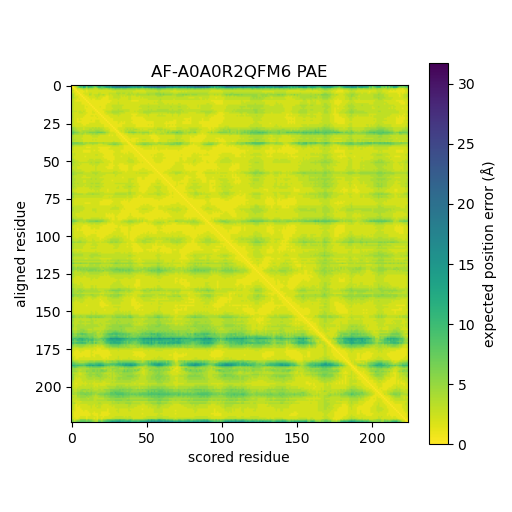.478 -3.438 1.00 97.12 141 GLY A C 1
ATOM 1077 O O . GLY A 1 141 ? -15.439 -5.619 -2.618 1.00 97.12 141 GLY A O 1
ATOM 1078 N N . ALA A 1 142 ? -14.526 -6.212 -4.587 1.00 97.81 142 ALA A N 1
ATOM 1079 C CA . ALA A 1 142 ? -14.114 -4.890 -5.050 1.00 97.81 142 ALA A CA 1
ATOM 1080 C C . ALA A 1 142 ? -14.393 -4.736 -6.553 1.00 97.81 142 ALA A C 1
ATOM 1082 O O . ALA A 1 142 ? -14.544 -5.732 -7.267 1.00 97.81 142 ALA A O 1
ATOM 1083 N N . GLU A 1 143 ? -14.474 -3.496 -7.044 1.00 97.31 143 GLU A N 1
ATOM 1084 C CA . GLU A 1 143 ? -14.646 -3.237 -8.480 1.00 97.31 143 GLU A CA 1
ATOM 1085 C C . GLU A 1 143 ? -13.308 -3.103 -9.212 1.00 97.31 143 GLU A C 1
ATOM 1087 O O . GLU A 1 143 ? -13.107 -3.747 -10.241 1.00 97.31 143 GLU A O 1
ATOM 1092 N N . LYS A 1 144 ? -12.426 -2.233 -8.714 1.00 96.62 144 LYS A N 1
ATOM 1093 C CA . LYS A 1 144 ? -11.193 -1.817 -9.393 1.00 96.62 144 LYS A CA 1
ATOM 1094 C C . LYS A 1 144 ? -9.970 -1.807 -8.486 1.00 96.62 144 LYS A C 1
ATOM 1096 O O . LYS A 1 144 ? -8.864 -1.968 -8.992 1.00 96.62 144 LYS A O 1
ATOM 1101 N N . ILE A 1 145 ? -10.138 -1.559 -7.185 1.00 97.88 145 ILE A N 1
ATOM 1102 C CA . ILE A 1 145 ? -9.001 -1.405 -6.280 1.00 97.88 145 ILE A CA 1
ATOM 1103 C C . ILE A 1 145 ? -8.193 -2.701 -6.194 1.00 97.88 145 ILE A C 1
ATOM 1105 O O . ILE A 1 145 ? -8.739 -3.785 -5.992 1.00 97.88 145 ILE A O 1
ATOM 1109 N N . LEU A 1 146 ? -6.874 -2.554 -6.313 1.00 97.69 146 LEU A N 1
ATOM 1110 C CA . LEU A 1 146 ? -5.899 -3.616 -6.127 1.00 97.69 146 LEU A CA 1
ATOM 1111 C C . LEU A 1 146 ? -4.847 -3.133 -5.131 1.00 97.69 146 LEU A C 1
ATOM 1113 O O . LEU A 1 146 ? -4.213 -2.103 -5.349 1.00 97.69 146 LEU A O 1
ATOM 1117 N N . VAL A 1 147 ? -4.658 -3.867 -4.034 1.00 98.62 147 VAL A N 1
ATOM 1118 C CA . VAL A 1 147 ? -3.629 -3.560 -3.029 1.00 98.62 147 VAL A CA 1
ATOM 1119 C C . VAL A 1 147 ? -2.814 -4.804 -2.718 1.00 98.62 147 VAL A C 1
ATOM 1121 O O . VAL A 1 147 ? -3.362 -5.845 -2.353 1.00 98.62 147 VAL A O 1
ATOM 1124 N N . CYS A 1 148 ? -1.493 -4.673 -2.789 1.00 98.12 148 CYS A N 1
ATOM 1125 C CA . CYS A 1 148 ? -0.550 -5.636 -2.239 1.00 98.12 148 CYS A CA 1
ATOM 1126 C C . CYS A 1 148 ? 0.543 -4.908 -1.449 1.00 98.12 148 CYS A C 1
ATOM 1128 O O . CYS A 1 148 ? 0.778 -3.715 -1.634 1.00 98.12 148 CYS A O 1
ATOM 1130 N N . GLU A 1 149 ? 1.197 -5.632 -0.549 1.00 98.56 149 GLU A N 1
ATOM 1131 C CA . GLU A 1 149 ? 2.395 -5.171 0.148 1.00 98.56 149 GLU A CA 1
ATOM 1132 C C . GLU A 1 149 ? 3.558 -6.092 -0.221 1.00 98.56 149 GLU A C 1
ATOM 1134 O O . GLU A 1 149 ? 3.414 -7.314 -0.212 1.00 98.56 149 GLU A O 1
ATOM 1139 N N . VAL A 1 150 ? 4.720 -5.517 -0.537 1.00 98.38 150 VAL A N 1
ATOM 1140 C CA . VAL A 1 150 ? 5.908 -6.278 -0.938 1.00 98.38 150 VAL A CA 1
ATOM 1141 C C . VAL A 1 150 ? 7.065 -5.975 0.004 1.00 98.38 150 VAL A C 1
ATOM 1143 O O . VAL A 1 150 ? 7.551 -4.847 0.065 1.00 98.38 150 VAL A O 1
ATOM 1146 N N . ILE A 1 151 ? 7.561 -7.002 0.696 1.00 97.62 151 ILE A N 1
ATOM 1147 C CA . ILE A 1 151 ? 8.764 -6.911 1.524 1.00 97.62 151 ILE A CA 1
ATOM 1148 C C . ILE A 1 151 ? 9.962 -7.377 0.703 1.00 97.62 151 ILE A C 1
ATOM 1150 O O . ILE A 1 151 ? 10.079 -8.547 0.328 1.00 97.62 151 ILE A O 1
ATOM 1154 N N . THR A 1 152 ? 10.865 -6.437 0.436 1.00 97.50 152 THR A N 1
ATOM 1155 C CA . THR A 1 152 ? 12.083 -6.668 -0.344 1.00 97.50 152 THR A CA 1
ATOM 1156 C C . THR A 1 152 ? 13.286 -6.632 0.598 1.00 97.50 152 THR A C 1
ATOM 1158 O O . THR A 1 152 ? 13.578 -5.566 1.142 1.00 97.50 152 THR A O 1
ATOM 1161 N N . PRO A 1 153 ? 13.983 -7.760 0.831 1.00 95.62 153 PRO A N 1
ATOM 1162 C CA . PRO A 1 153 ? 15.201 -7.769 1.635 1.00 95.62 153 PRO A CA 1
ATOM 1163 C C . PRO A 1 153 ? 16.256 -6.796 1.095 1.00 95.62 153 PRO A C 1
ATOM 1165 O O . PRO A 1 153 ? 16.357 -6.576 -0.112 1.00 95.62 153 PRO A O 1
ATOM 1168 N N . GLY A 1 154 ? 17.071 -6.228 1.986 1.00 93.94 154 GLY A N 1
ATOM 1169 C CA . GLY A 1 154 ? 18.127 -5.293 1.595 1.00 93.94 154 GLY A CA 1
ATOM 1170 C C . GLY A 1 154 ? 19.090 -5.903 0.570 1.00 93.94 154 GLY A C 1
ATOM 1171 O O . GLY A 1 154 ? 19.587 -7.009 0.764 1.00 93.94 154 GLY A O 1
ATOM 1172 N N . GLY A 1 155 ? 19.348 -5.170 -0.516 1.00 93.19 155 GLY A N 1
ATOM 1173 C CA . GLY A 1 155 ? 20.171 -5.626 -1.643 1.00 93.19 155 GLY A CA 1
ATOM 1174 C C . GLY A 1 155 ? 19.404 -6.373 -2.740 1.00 93.19 155 GLY A C 1
ATOM 1175 O O . GLY A 1 155 ? 19.967 -6.593 -3.813 1.00 93.19 155 GLY A O 1
ATOM 1176 N N . ASN A 1 156 ? 18.132 -6.716 -2.513 1.00 97.19 156 ASN A N 1
ATOM 1177 C CA . ASN A 1 156 ? 17.292 -7.355 -3.520 1.00 97.19 156 ASN A CA 1
ATOM 1178 C C . ASN A 1 156 ? 16.530 -6.341 -4.385 1.00 97.19 156 ASN A C 1
ATOM 1180 O O . ASN A 1 156 ? 16.362 -5.175 -4.033 1.00 97.19 156 ASN A O 1
ATOM 1184 N N . TRP A 1 157 ? 16.021 -6.841 -5.508 1.00 96.75 157 TRP A N 1
ATOM 1185 C CA . TRP A 1 157 ? 15.148 -6.152 -6.444 1.00 96.75 157 TRP A CA 1
ATOM 1186 C C . TRP A 1 157 ? 13.729 -6.721 -6.369 1.00 96.75 157 TRP 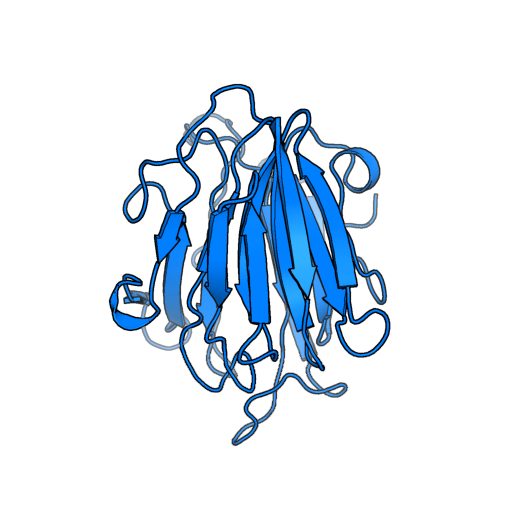A C 1
ATOM 1188 O O . TRP A 1 157 ? 13.515 -7.936 -6.447 1.00 96.75 157 TRP A O 1
ATOM 1198 N N . SER A 1 158 ? 12.750 -5.831 -6.268 1.00 96.69 158 SER A N 1
ATOM 1199 C CA . SER A 1 158 ? 11.329 -6.116 -6.475 1.00 96.69 158 SER A CA 1
ATOM 1200 C C . SER A 1 158 ? 10.831 -5.434 -7.746 1.00 96.69 158 SER A C 1
ATOM 1202 O O . SER A 1 158 ? 11.602 -4.774 -8.441 1.00 96.69 158 SER A O 1
ATOM 1204 N N . SER A 1 159 ? 9.589 -5.740 -8.135 1.00 95.31 159 SER A N 1
ATOM 1205 C CA . SER A 1 159 ? 9.043 -5.406 -9.462 1.00 95.31 159 SER A CA 1
ATOM 1206 C C . SER A 1 159 ? 9.971 -5.827 -10.620 1.00 95.31 159 SER A C 1
ATOM 1208 O O . SER A 1 159 ? 9.977 -5.232 -11.692 1.00 95.31 159 SER A O 1
ATOM 1210 N N . TRP A 1 160 ? 10.753 -6.892 -10.386 1.00 94.12 160 TRP A N 1
ATOM 1211 C CA . TRP A 1 160 ? 11.752 -7.451 -11.297 1.00 94.12 160 TRP A CA 1
ATOM 1212 C C . TRP A 1 160 ? 11.454 -8.929 -11.624 1.00 94.12 160 TRP A C 1
ATOM 1214 O O . TRP A 1 160 ? 11.180 -9.698 -10.691 1.00 94.12 160 TRP A O 1
ATOM 1224 N N . PRO A 1 161 ? 11.562 -9.392 -12.885 1.00 94.31 161 PRO A N 1
ATOM 1225 C CA . PRO A 1 161 ? 11.876 -8.624 -14.095 1.00 94.31 161 PRO A CA 1
ATOM 1226 C C . PRO A 1 161 ? 10.885 -7.481 -14.360 1.00 94.31 161 PRO A C 1
ATOM 1228 O O . PRO A 1 161 ? 9.762 -7.546 -13.849 1.00 94.31 161 PRO A O 1
ATOM 1231 N N . PRO A 1 162 ? 11.290 -6.434 -15.104 1.00 92.62 162 PRO A N 1
ATOM 1232 C CA . PRO A 1 162 ? 10.413 -5.310 -15.383 1.00 92.62 162 PRO A CA 1
ATOM 1233 C C . PRO A 1 162 ? 9.162 -5.792 -16.107 1.00 92.62 162 PRO A C 1
ATOM 1235 O O . PRO A 1 162 ? 9.225 -6.659 -16.981 1.00 92.62 162 PRO A O 1
ATOM 1238 N N . HIS A 1 163 ? 8.031 -5.224 -15.729 1.00 92.69 163 HIS A N 1
ATOM 1239 C CA . HIS A 1 163 ? 6.733 -5.504 -16.316 1.00 92.69 163 HIS A CA 1
ATOM 1240 C C . HIS A 1 163 ? 5.977 -4.187 -16.470 1.00 92.69 163 HIS A C 1
ATOM 1242 O O . HIS A 1 163 ? 6.411 -3.159 -15.955 1.00 92.69 163 HIS A O 1
ATOM 1248 N N . ARG A 1 164 ? 4.884 -4.227 -17.227 1.00 91.12 164 ARG A N 1
ATOM 1249 C CA . ARG A 1 164 ? 4.060 -3.059 -17.533 1.00 91.12 164 ARG A CA 1
ATOM 1250 C C . ARG A 1 164 ? 2.593 -3.442 -17.537 1.00 91.12 164 ARG A C 1
ATOM 1252 O O . ARG A 1 164 ? 2.263 -4.600 -17.811 1.00 91.12 164 ARG A O 1
ATOM 1259 N N . HIS A 1 165 ? 1.743 -2.463 -17.296 1.00 92.00 165 HIS A N 1
ATOM 1260 C CA . HIS A 1 165 ? 0.290 -2.570 -17.352 1.00 92.00 165 HIS A CA 1
ATOM 1261 C C . HIS A 1 165 ? -0.232 -1.286 -17.990 1.00 92.00 165 HIS A C 1
ATOM 1263 O O . HIS A 1 165 ? -0.874 -0.468 -17.338 1.00 92.00 165 HIS A O 1
ATOM 1269 N N . ASP A 1 166 ? 0.095 -1.135 -19.277 1.00 88.88 166 ASP A N 1
ATOM 1270 C CA . ASP A 1 166 ? -0.075 0.083 -20.070 1.00 88.88 166 ASP A CA 1
ATOM 1271 C C . ASP A 1 166 ? -1.194 0.004 -21.123 1.00 88.88 166 ASP A C 1
ATOM 1273 O O . ASP A 1 166 ? -1.472 0.983 -21.815 1.00 88.88 166 ASP A O 1
ATOM 1277 N N . GLY A 1 167 ? -1.840 -1.154 -21.286 1.00 87.56 167 GLY A N 1
ATOM 1278 C CA . GLY A 1 167 ? -2.845 -1.386 -22.328 1.00 87.56 167 GLY A CA 1
ATOM 1279 C C . GLY A 1 167 ? -2.294 -1.346 -23.762 1.00 87.56 167 GLY A C 1
ATOM 1280 O O . GLY A 1 167 ? -3.074 -1.291 -24.717 1.00 87.56 167 GLY A O 1
ATOM 1281 N N . ILE A 1 168 ? -0.967 -1.336 -23.941 1.00 87.56 168 ILE A N 1
ATOM 1282 C CA . ILE A 1 168 ? -0.312 -1.369 -25.256 1.00 87.56 168 ILE A CA 1
ATOM 1283 C C . ILE A 1 168 ? -0.261 -2.818 -25.751 1.00 87.56 168 ILE A C 1
ATOM 1285 O O . ILE A 1 168 ? -0.195 -3.752 -24.957 1.00 87.56 168 ILE A O 1
ATOM 1289 N N . ALA A 1 169 ? -0.251 -3.025 -27.074 1.00 85.19 169 ALA A N 1
ATOM 1290 C CA . ALA A 1 169 ? -0.208 -4.348 -27.704 1.00 85.19 169 ALA A CA 1
ATOM 1291 C C . ALA A 1 169 ? 0.734 -5.337 -26.979 1.00 85.19 169 ALA A C 1
ATOM 1293 O O . ALA A 1 169 ? 1.937 -5.093 -26.837 1.00 85.19 169 ALA A O 1
ATOM 1294 N N . GLY A 1 170 ? 0.165 -6.455 -26.519 1.00 85.31 170 GLY A N 1
ATOM 1295 C CA . GLY A 1 170 ? 0.847 -7.454 -25.689 1.00 85.31 170 GLY A CA 1
ATOM 1296 C C . GLY A 1 170 ? 0.656 -7.283 -24.175 1.00 85.31 170 GLY A C 1
ATOM 1297 O O . GLY A 1 170 ? 1.180 -8.104 -23.427 1.00 85.31 170 GLY A O 1
ATOM 1298 N N . CYS A 1 171 ? -0.081 -6.264 -23.723 1.00 85.75 171 CYS A N 1
ATOM 1299 C CA . CYS A 1 171 ? -0.510 -6.094 -22.339 1.00 85.75 171 CYS A CA 1
ATOM 1300 C C . CYS A 1 171 ? -2.002 -5.732 -22.271 1.00 85.75 171 CYS A C 1
ATOM 1302 O O . CYS A 1 171 ? -2.407 -4.645 -22.672 1.00 85.75 171 CYS A O 1
ATOM 1304 N N . ASP A 1 172 ? -2.816 -6.650 -21.747 1.00 86.75 172 ASP A N 1
ATOM 1305 C CA . ASP A 1 172 ? -4.275 -6.480 -21.660 1.00 86.75 172 ASP A CA 1
ATOM 1306 C C . ASP A 1 172 ? -4.713 -5.631 -20.452 1.00 86.75 172 ASP A C 1
ATOM 1308 O O . ASP A 1 172 ? -5.889 -5.291 -20.314 1.00 86.75 172 ASP A O 1
ATOM 1312 N N . PHE A 1 173 ? -3.777 -5.288 -19.565 1.00 88.44 173 PHE A N 1
ATOM 1313 C CA . PHE A 1 173 ? -4.038 -4.538 -18.341 1.00 88.44 173 PHE A CA 1
ATOM 1314 C C . PHE A 1 173 ? -3.624 -3.081 -18.501 1.00 88.44 173 PHE A C 1
ATOM 1316 O O . PHE A 1 173 ? -2.589 -2.793 -19.095 1.00 88.44 173 PHE A O 1
ATOM 1323 N N . ASN A 1 174 ? -4.415 -2.176 -17.928 1.00 91.06 174 ASN A N 1
ATOM 1324 C CA . ASN A 1 174 ? -4.127 -0.749 -17.868 1.00 91.06 174 ASN A CA 1
ATOM 1325 C C . ASN A 1 174 ? -4.318 -0.282 -16.422 1.00 91.06 174 ASN A C 1
ATOM 1327 O O . ASN A 1 174 ? -5.447 0.002 -16.009 1.00 91.06 174 ASN A O 1
ATOM 1331 N N . ASN A 1 175 ? -3.225 -0.278 -15.660 1.00 93.88 175 ASN A N 1
ATOM 1332 C CA . ASN A 1 175 ? -3.238 0.017 -14.234 1.00 93.88 175 ASN A CA 1
ATOM 1333 C C . ASN A 1 175 ? -2.370 1.239 -13.940 1.00 93.88 175 ASN A C 1
ATOM 1335 O O . ASN A 1 175 ? -1.182 1.270 -14.253 1.00 93.88 175 ASN A O 1
ATOM 1339 N N . GLU A 1 176 ? -2.967 2.191 -13.236 1.00 96.19 176 GLU A N 1
ATOM 1340 C CA . GLU A 1 176 ? -2.246 3.215 -12.490 1.00 96.19 176 GLU A CA 1
ATOM 1341 C C . GLU A 1 176 ? -1.720 2.592 -11.192 1.00 96.19 176 GLU A C 1
ATOM 1343 O O . GLU A 1 176 ? -2.465 1.903 -10.491 1.00 96.19 176 GLU A O 1
ATOM 1348 N N . GLU A 1 177 ? -0.468 2.855 -10.828 1.00 97.06 177 GLU A N 1
ATOM 1349 C CA . GLU A 1 177 ? 0.143 2.276 -9.633 1.00 97.06 177 GLU A CA 1
ATOM 1350 C C . GLU A 1 177 ? 0.767 3.357 -8.739 1.00 97.06 177 GLU A C 1
ATOM 1352 O O . GLU A 1 177 ? 1.445 4.277 -9.202 1.00 97.06 177 GLU A O 1
ATOM 1357 N N . ILE A 1 178 ? 0.530 3.246 -7.428 1.00 98.12 178 ILE A N 1
ATOM 1358 C CA . ILE A 1 178 ? 1.174 4.066 -6.398 1.00 98.12 178 ILE A CA 1
ATOM 1359 C C . ILE A 1 178 ? 2.047 3.149 -5.545 1.00 98.12 178 ILE A C 1
ATOM 1361 O O . ILE A 1 178 ? 1.545 2.221 -4.914 1.00 98.12 178 ILE A O 1
ATOM 1365 N N . TYR A 1 179 ? 3.327 3.483 -5.433 1.00 98.31 179 TYR A N 1
ATOM 1366 C CA . TYR A 1 179 ? 4.209 2.951 -4.404 1.00 98.31 179 TYR A CA 1
ATOM 1367 C C . TYR A 1 179 ? 4.278 3.939 -3.245 1.00 98.31 179 TYR A C 1
ATOM 1369 O O . TYR A 1 179 ? 4.594 5.110 -3.444 1.00 98.31 179 TYR A O 1
ATOM 1377 N N . TYR A 1 180 ? 4.034 3.461 -2.029 1.00 98.50 180 TYR A N 1
ATOM 1378 C CA . TYR A 1 180 ? 4.407 4.156 -0.802 1.00 98.50 180 TYR A CA 1
ATOM 1379 C C . TYR A 1 180 ? 5.509 3.358 -0.117 1.00 98.50 180 TYR A C 1
ATOM 1381 O O . TYR A 1 180 ? 5.299 2.210 0.282 1.00 98.50 180 TYR A O 1
ATOM 1389 N N . PHE A 1 181 ? 6.693 3.949 0.002 1.00 98.25 181 PHE A N 1
ATOM 1390 C CA . PHE A 1 181 ? 7.852 3.237 0.516 1.00 98.25 181 PHE A CA 1
ATOM 1391 C C . PHE A 1 181 ? 7.940 3.323 2.038 1.00 98.25 181 PHE A C 1
ATOM 1393 O O . PHE A 1 181 ? 7.834 4.388 2.644 1.00 98.25 181 PHE A O 1
ATOM 1400 N N . GLN A 1 182 ? 8.207 2.180 2.659 1.00 97.81 182 GLN A N 1
ATOM 1401 C CA . GLN A 1 182 ? 8.784 2.106 3.992 1.00 97.81 182 GLN A CA 1
ATOM 1402 C C . GLN A 1 182 ? 10.156 1.452 3.862 1.00 97.81 182 GLN A C 1
ATOM 1404 O O . GLN A 1 182 ? 10.260 0.336 3.353 1.00 97.81 182 GLN A O 1
ATOM 1409 N N . ILE A 1 183 ? 11.211 2.149 4.280 1.00 97.50 183 ILE A N 1
ATOM 1410 C CA . ILE A 1 183 ? 12.596 1.688 4.132 1.00 97.50 183 ILE A CA 1
ATOM 1411 C C . ILE A 1 183 ? 13.258 1.723 5.502 1.00 97.50 183 ILE A C 1
ATOM 1413 O O . ILE A 1 183 ? 13.538 2.788 6.043 1.00 97.50 183 ILE A O 1
ATOM 1417 N N . GLY A 1 184 ? 13.475 0.544 6.079 1.00 94.69 184 GLY A N 1
ATOM 1418 C CA . GLY A 1 184 ? 14.005 0.385 7.429 1.00 94.69 184 GLY A CA 1
ATOM 1419 C C . GLY A 1 184 ? 15.471 -0.025 7.481 1.00 94.69 184 GLY A C 1
ATOM 1420 O O . GLY A 1 184 ?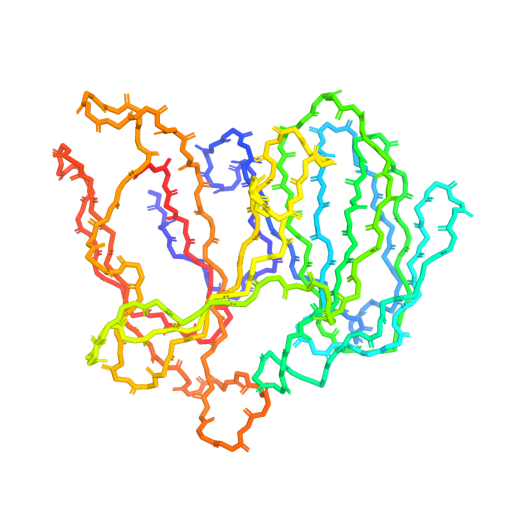 16.168 -0.145 6.473 1.00 94.69 184 GLY A O 1
ATOM 1421 N N . LYS A 1 185 ? 15.917 -0.280 8.709 1.00 89.62 185 LYS A N 1
ATOM 1422 C CA . LYS A 1 185 ? 17.193 -0.925 9.033 1.00 89.62 185 LYS A CA 1
ATOM 1423 C C . LYS A 1 185 ? 16.923 -2.330 9.571 1.00 89.62 185 LYS A C 1
ATOM 1425 O O . LYS A 1 185 ? 15.789 -2.674 9.895 1.00 89.62 185 LYS A O 1
ATOM 1430 N N . GLN A 1 186 ? 17.973 -3.137 9.701 1.00 84.75 186 GLN A N 1
ATOM 1431 C CA . GLN A 1 186 ? 17.858 -4.424 10.389 1.00 84.75 186 GLN A CA 1
ATOM 1432 C C . GLN A 1 186 ? 17.361 -4.224 11.831 1.00 84.75 186 GLN A C 1
ATOM 1434 O O . GLN A 1 186 ? 17.734 -3.250 12.484 1.00 84.75 186 GLN A O 1
ATOM 1439 N N . ASN A 1 187 ? 16.561 -5.173 12.326 1.00 84.81 187 ASN A N 1
ATOM 1440 C CA . ASN A 1 187 ? 16.043 -5.214 13.701 1.00 84.81 187 ASN A CA 1
ATOM 1441 C C . ASN A 1 187 ? 15.167 -4.010 14.108 1.00 84.81 187 ASN A C 1
ATOM 1443 O O . ASN A 1 187 ? 15.118 -3.657 15.284 1.00 84.81 187 ASN A O 1
ATOM 1447 N N . SER A 1 188 ? 14.485 -3.381 13.149 1.00 91.94 188 SER A N 1
ATOM 1448 C CA . SER A 1 188 ? 13.465 -2.358 13.394 1.00 91.94 188 SER A CA 1
ATOM 1449 C C . SER A 1 188 ? 12.158 -2.776 12.739 1.00 91.94 188 SER A C 1
ATOM 1451 O O . SER A 1 188 ? 12.145 -3.135 11.564 1.00 91.94 188 SER A O 1
ATOM 1453 N N . ASP A 1 189 ? 11.057 -2.643 13.474 1.00 93.81 189 ASP A N 1
ATOM 1454 C CA . ASP A 1 189 ? 9.705 -2.842 12.944 1.00 93.81 189 ASP A CA 1
ATOM 1455 C C . ASP A 1 189 ? 9.288 -1.712 11.983 1.00 93.81 189 ASP A C 1
ATOM 1457 O O . ASP A 1 189 ? 8.334 -1.854 11.217 1.00 93.81 189 ASP A O 1
ATOM 1461 N N . HIS A 1 190 ? 10.006 -0.586 12.004 1.00 94.69 190 HIS A N 1
ATOM 1462 C CA . HIS A 1 190 ? 9.662 0.644 11.296 1.00 94.69 190 HIS A CA 1
ATOM 1463 C C . HIS A 1 190 ? 10.684 1.038 10.228 1.00 94.69 190 HIS A C 1
ATOM 1465 O O . HIS A 1 190 ? 11.867 0.678 10.301 1.00 94.69 190 HIS A O 1
ATOM 1471 N N . GLY A 1 191 ? 10.220 1.867 9.289 1.00 93.94 191 GLY A N 1
ATOM 1472 C CA . GLY A 1 191 ? 11.072 2.676 8.427 1.00 93.94 191 GLY A CA 1
ATOM 1473 C C . GLY A 1 191 ? 12.043 3.575 9.203 1.00 93.94 191 GLY A C 1
ATOM 1474 O O . GLY A 1 191 ? 11.877 3.831 10.397 1.00 93.94 191 GLY A O 1
ATOM 1475 N N . SER A 1 192 ? 13.081 4.042 8.516 1.00 95.25 192 SER A N 1
ATOM 1476 C CA . SER A 1 192 ? 14.114 4.931 9.043 1.00 95.25 192 SER A CA 1
ATOM 1477 C C . SER A 1 192 ? 14.303 6.114 8.102 1.00 95.25 192 SER A C 1
ATOM 1479 O O . SER A 1 192 ? 14.361 5.963 6.888 1.00 95.25 192 SER A O 1
ATOM 1481 N N . ASP A 1 193 ? 14.500 7.292 8.674 1.00 94.06 193 ASP A N 1
ATOM 1482 C CA . ASP A 1 193 ? 14.916 8.517 7.985 1.00 94.06 193 ASP A CA 1
ATOM 1483 C C . ASP A 1 193 ? 16.231 8.390 7.188 1.00 94.06 193 ASP A C 1
ATOM 1485 O O . ASP A 1 193 ? 16.455 9.133 6.228 1.00 94.06 193 ASP A O 1
ATOM 1489 N N . GLU A 1 194 ? 17.085 7.426 7.531 1.00 93.94 194 GLU A N 1
ATOM 1490 C CA . GLU A 1 194 ? 18.285 7.043 6.779 1.00 93.94 194 GLU A CA 1
ATOM 1491 C C . GLU A 1 194 ? 18.016 6.005 5.675 1.00 93.94 194 GLU A C 1
ATOM 1493 O O . GLU A 1 194 ? 18.910 5.704 4.887 1.00 93.94 194 GLU A O 1
ATOM 1498 N N . GLY A 1 195 ? 16.804 5.451 5.594 1.00 94.75 195 GLY A N 1
ATOM 1499 C CA . GLY A 1 195 ? 16.417 4.455 4.601 1.00 94.75 195 GLY A CA 1
ATOM 1500 C C . GLY A 1 195 ? 16.484 5.018 3.183 1.00 94.75 195 GLY A C 1
ATOM 1501 O O . GLY A 1 195 ? 15.858 6.037 2.882 1.00 94.75 195 GLY A O 1
ATOM 1502 N N . ARG A 1 196 ? 17.256 4.371 2.306 1.00 95.12 196 ARG A N 1
ATOM 1503 C CA . ARG A 1 196 ? 17.431 4.764 0.901 1.00 95.12 196 ARG A CA 1
ATOM 1504 C C . ARG A 1 196 ? 17.226 3.573 -0.027 1.00 95.12 196 ARG A C 1
ATOM 1506 O O . ARG A 1 196 ? 17.593 2.450 0.313 1.00 95.12 196 ARG A O 1
ATOM 1513 N N . GLY A 1 197 ? 16.708 3.843 -1.218 1.00 95.94 197 GLY A N 1
ATOM 1514 C CA . GLY A 1 197 ? 16.605 2.884 -2.314 1.00 95.94 197 GLY A CA 1
ATOM 1515 C C . GLY A 1 197 ? 16.724 3.566 -3.674 1.00 95.94 197 GLY A C 1
ATOM 1516 O O . GLY A 1 197 ? 16.760 4.795 -3.762 1.00 95.94 197 GLY A O 1
ATOM 1517 N N . TYR A 1 198 ? 16.763 2.762 -4.733 1.00 96.75 198 TYR A N 1
ATOM 1518 C CA . TYR A 1 198 ? 16.688 3.237 -6.111 1.00 96.75 198 TYR A CA 1
ATOM 1519 C C . TYR A 1 198 ? 15.430 2.684 -6.769 1.00 96.75 198 TYR A C 1
ATOM 1521 O O . TYR A 1 198 ? 15.128 1.501 -6.629 1.00 96.75 198 TYR A O 1
ATOM 1529 N N . PHE A 1 199 ? 14.726 3.535 -7.504 1.00 96.88 199 PHE A N 1
ATOM 1530 C CA . PHE A 1 199 ? 13.558 3.158 -8.288 1.00 96.88 199 PHE A CA 1
ATOM 1531 C C . PHE A 1 199 ? 13.740 3.664 -9.713 1.00 96.88 199 PHE A C 1
ATOM 1533 O O . PHE A 1 199 ? 14.089 4.830 -9.908 1.00 96.88 199 PHE A O 1
ATOM 1540 N N . ARG A 1 200 ? 13.521 2.799 -10.704 1.00 95.69 200 ARG A N 1
ATOM 1541 C CA . ARG A 1 200 ? 13.549 3.181 -12.115 1.00 95.69 200 ARG A CA 1
ATOM 1542 C C . ARG A 1 200 ? 12.185 2.925 -12.732 1.00 95.69 200 ARG A C 1
ATOM 1544 O O . ARG A 1 200 ? 11.673 1.817 -12.622 1.00 95.69 200 ARG A O 1
ATOM 1551 N N . VAL A 1 201 ? 11.648 3.935 -13.403 1.00 94.00 201 VAL A N 1
ATOM 1552 C CA . VAL A 1 201 ? 10.431 3.845 -14.211 1.00 94.00 201 VAL A CA 1
ATOM 1553 C C . VAL A 1 201 ? 10.794 4.170 -15.649 1.00 94.00 201 VAL A C 1
ATOM 1555 O O . VAL A 1 201 ? 11.515 5.132 -15.910 1.00 94.00 201 VAL A O 1
ATOM 1558 N N . TYR A 1 202 ? 10.328 3.350 -16.582 1.00 92.94 202 TYR A N 1
ATOM 1559 C CA . TYR A 1 202 ? 10.490 3.614 -18.000 1.00 92.94 202 TYR A CA 1
ATOM 1560 C C . TYR A 1 202 ? 9.296 3.067 -18.776 1.00 92.94 202 TYR A C 1
ATOM 1562 O O . TYR A 1 202 ? 8.701 2.060 -18.403 1.00 92.94 202 TYR A O 1
ATOM 1570 N N . SER A 1 203 ? 8.960 3.754 -19.856 1.00 91.12 203 SER A N 1
ATOM 1571 C CA . SER A 1 203 ? 7.788 3.481 -20.696 1.00 91.12 203 SER A CA 1
ATOM 1572 C C . SER A 1 203 ? 8.181 2.714 -21.955 1.00 91.12 203 SER A C 1
ATOM 1574 O O . SER A 1 203 ? 9.329 2.768 -22.406 1.00 91.12 203 SER A O 1
ATOM 1576 N N . TYR A 1 204 ? 7.221 2.006 -22.554 1.00 88.00 204 TYR A N 1
ATOM 1577 C CA . TYR A 1 204 ? 7.451 1.268 -23.797 1.00 88.00 204 TYR A CA 1
ATOM 1578 C C . TYR A 1 204 ? 7.872 2.180 -24.961 1.00 88.00 204 TYR A C 1
ATOM 1580 O O . TYR A 1 204 ? 8.748 1.814 -25.746 1.00 88.00 204 TYR A O 1
ATOM 1588 N N . ASP A 1 205 ? 7.277 3.373 -25.051 1.00 88.88 205 ASP A N 1
ATOM 1589 C CA . ASP A 1 205 ? 7.586 4.378 -26.073 1.00 88.88 205 ASP A CA 1
ATOM 1590 C C . ASP A 1 205 ? 8.814 5.244 -25.738 1.00 88.88 205 ASP A C 1
ATOM 1592 O O . ASP A 1 205 ? 9.202 6.093 -26.540 1.00 88.88 205 ASP A O 1
ATOM 1596 N N . GLN A 1 206 ? 9.445 4.997 -24.583 1.00 88.69 206 GLN A N 1
ATOM 1597 C CA . GLN A 1 206 ? 10.628 5.694 -24.068 1.00 88.69 206 GLN A CA 1
ATOM 1598 C C . GLN A 1 206 ? 10.419 7.191 -23.791 1.00 88.69 206 GLN A C 1
ATOM 1600 O O . GLN A 1 206 ? 11.390 7.922 -23.601 1.00 88.69 206 GLN A O 1
ATOM 1605 N N . SER A 1 207 ? 9.172 7.666 -23.726 1.00 89.81 207 SER A N 1
ATOM 1606 C CA . SER A 1 207 ? 8.869 9.045 -23.318 1.00 89.81 207 SER A CA 1
ATOM 1607 C C . SER A 1 207 ? 9.198 9.308 -21.840 1.00 89.81 207 SER A C 1
ATOM 1609 O O . SER A 1 207 ? 9.473 10.442 -21.445 1.00 89.81 207 SER A O 1
ATOM 1611 N N . ILE A 1 208 ? 9.215 8.239 -21.045 1.00 89.94 208 ILE A N 1
ATOM 1612 C CA . ILE A 1 208 ? 9.646 8.168 -19.649 1.00 89.94 208 ILE A CA 1
ATOM 1613 C C . ILE A 1 208 ? 10.839 7.208 -19.564 1.00 89.94 208 ILE A C 1
ATOM 1615 O O . ILE A 1 208 ? 10.719 6.057 -19.991 1.00 89.94 208 ILE A O 1
ATOM 1619 N N . ASP A 1 209 ? 11.949 7.664 -18.980 1.00 93.31 209 ASP A N 1
ATOM 1620 C CA . ASP A 1 209 ? 13.069 6.844 -18.497 1.00 93.31 209 ASP A CA 1
ATOM 1621 C C . ASP A 1 209 ? 13.776 7.595 -17.360 1.00 93.31 209 ASP A C 1
ATOM 1623 O O . ASP A 1 209 ? 14.641 8.445 -17.578 1.00 93.31 209 ASP A O 1
ATOM 1627 N N . GLU A 1 210 ? 13.354 7.327 -16.127 1.00 93.31 210 GLU A N 1
ATOM 1628 C CA . GLU A 1 210 ? 13.816 8.046 -14.946 1.00 93.31 210 GLU A CA 1
ATOM 1629 C C . GLU A 1 210 ? 14.306 7.084 -13.871 1.00 93.31 210 GLU A C 1
ATOM 1631 O O . GLU A 1 210 ? 13.657 6.091 -13.550 1.00 93.31 210 GLU A O 1
ATOM 1636 N N . THR A 1 211 ? 15.455 7.409 -13.275 1.00 95.81 211 THR A N 1
ATOM 1637 C CA . THR A 1 211 ? 15.975 6.737 -12.080 1.00 95.81 211 THR A CA 1
ATOM 1638 C C . THR A 1 211 ? 15.995 7.720 -10.922 1.00 95.81 211 THR A C 1
ATOM 1640 O O . THR A 1 211 ? 16.528 8.823 -11.035 1.00 95.81 211 THR A O 1
ATOM 1643 N N . MET A 1 212 ? 15.433 7.307 -9.792 1.00 95.69 212 MET A N 1
ATOM 1644 C CA . MET A 1 212 ? 15.220 8.145 -8.621 1.00 95.69 212 MET A CA 1
ATOM 1645 C C . MET A 1 212 ? 15.809 7.487 -7.376 1.00 95.69 212 MET A C 1
ATOM 1647 O O . MET A 1 212 ? 15.657 6.283 -7.169 1.00 95.69 212 MET A O 1
ATOM 1651 N N . THR A 1 213 ? 16.425 8.290 -6.508 1.00 96.94 213 THR A N 1
ATOM 1652 C CA . THR A 1 213 ? 16.691 7.884 -5.123 1.00 96.94 213 THR A CA 1
ATOM 1653 C C . THR A 1 213 ? 15.427 8.099 -4.297 1.00 96.94 213 THR A C 1
ATOM 1655 O O . THR A 1 213 ? 14.944 9.230 -4.190 1.00 96.94 213 THR A O 1
ATOM 1658 N N . ILE A 1 214 ? 14.912 7.027 -3.705 1.00 97.31 214 ILE A N 1
ATOM 1659 C CA . ILE A 1 214 ? 13.735 7.040 -2.832 1.00 97.31 214 ILE A CA 1
ATOM 1660 C C . ILE A 1 214 ? 14.156 6.966 -1.364 1.00 97.31 214 ILE A C 1
ATOM 1662 O O . ILE A 1 214 ? 15.130 6.292 -1.019 1.00 97.31 214 ILE A O 1
ATOM 1666 N N . ASN A 1 215 ? 13.410 7.661 -0.512 1.00 97.69 215 ASN A N 1
ATOM 1667 C CA . ASN A 1 215 ? 13.570 7.660 0.936 1.00 97.69 215 ASN A CA 1
ATOM 1668 C C . ASN A 1 215 ? 12.396 6.938 1.613 1.00 97.69 215 ASN A C 1
ATOM 1670 O O . ASN A 1 215 ? 11.369 6.658 0.991 1.00 97.69 215 ASN A O 1
ATOM 1674 N N . ASP A 1 216 ? 12.528 6.662 2.911 1.00 97.75 216 ASP A N 1
ATOM 1675 C CA . ASP A 1 216 ? 11.382 6.262 3.729 1.00 97.75 216 ASP A CA 1
ATOM 1676 C C . ASP A 1 216 ? 10.240 7.288 3.616 1.00 97.75 216 ASP A C 1
ATOM 1678 O O . ASP A 1 216 ? 10.470 8.495 3.707 1.00 97.75 216 ASP A O 1
ATOM 1682 N N . ARG A 1 217 ? 9.009 6.789 3.445 1.00 97.56 217 ARG A N 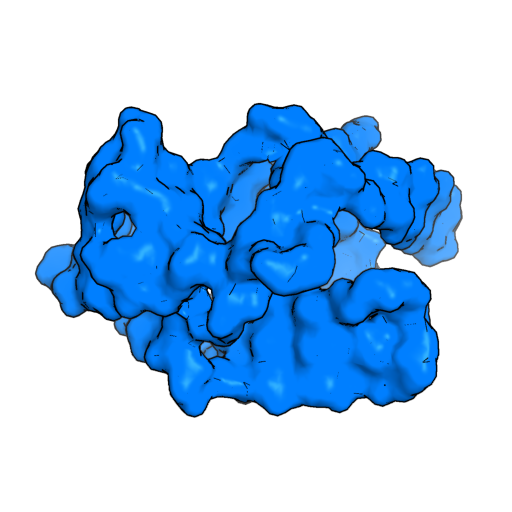1
ATOM 1683 C CA . ARG A 1 217 ? 7.750 7.549 3.283 1.00 97.56 217 ARG A CA 1
ATOM 1684 C C . ARG A 1 217 ? 7.610 8.330 1.981 1.00 97.56 217 ARG A C 1
ATOM 1686 O O . ARG A 1 217 ? 6.680 9.129 1.858 1.00 97.56 217 ARG A O 1
ATOM 1693 N N . ASP A 1 218 ? 8.487 8.102 1.011 1.00 98.12 218 ASP A N 1
ATOM 1694 C CA . ASP A 1 218 ? 8.295 8.652 -0.324 1.00 98.12 218 ASP A CA 1
ATOM 1695 C C . ASP A 1 218 ? 7.146 7.931 -1.045 1.00 98.12 218 ASP A C 1
ATOM 1697 O O . ASP A 1 218 ? 6.955 6.718 -0.915 1.00 98.12 218 ASP A O 1
ATOM 1701 N N . PHE A 1 219 ? 6.407 8.695 -1.846 1.00 98.50 219 PHE A N 1
ATOM 1702 C CA . PHE A 1 219 ? 5.467 8.164 -2.824 1.00 98.50 219 PHE A CA 1
ATOM 1703 C C . PHE A 1 219 ? 6.088 8.197 -4.216 1.00 98.50 219 PHE A C 1
ATOM 1705 O O . PHE A 1 219 ? 6.645 9.222 -4.613 1.00 98.50 219 PHE A O 1
ATOM 1712 N N . VAL A 1 220 ? 5.916 7.126 -4.986 1.00 97.50 220 VAL A N 1
ATOM 1713 C CA . VAL A 1 220 ? 6.174 7.117 -6.430 1.00 97.50 220 VAL A CA 1
ATOM 1714 C C . VAL A 1 220 ? 4.899 6.730 -7.164 1.00 97.50 220 VAL A C 1
ATOM 1716 O O . VAL A 1 220 ? 4.223 5.788 -6.760 1.00 97.50 220 VAL A O 1
ATOM 1719 N N . ILE A 1 221 ? 4.568 7.450 -8.232 1.00 96.00 221 ILE A N 1
ATOM 1720 C CA . ILE A 1 221 ? 3.448 7.117 -9.116 1.00 96.00 221 ILE A CA 1
ATOM 1721 C C . ILE A 1 221 ? 3.969 6.551 -10.440 1.00 96.00 221 ILE A C 1
ATOM 1723 O O . ILE A 1 221 ? 4.938 7.066 -11.000 1.00 96.00 221 ILE A O 1
ATOM 1727 N N . VAL A 1 222 ? 3.313 5.505 -10.938 1.00 94.50 222 VAL A N 1
ATOM 1728 C CA . VAL A 1 222 ? 3.592 4.863 -12.227 1.00 94.50 222 VAL A CA 1
ATOM 1729 C C . VAL A 1 222 ? 2.286 4.855 -13.030 1.00 9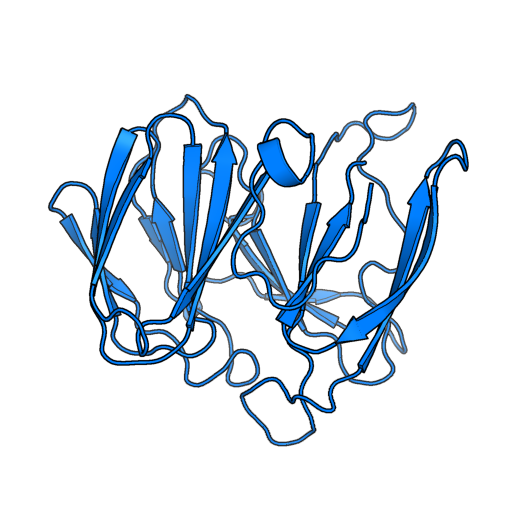4.50 222 VAL A C 1
ATOM 1731 O O . VAL A 1 222 ? 1.328 4.202 -12.621 1.00 94.50 222 VAL A O 1
ATOM 1734 N N . PRO A 1 223 ? 2.184 5.643 -14.113 1.00 86.94 223 PRO A N 1
ATOM 1735 C CA . PRO A 1 223 ? 0.911 5.872 -14.798 1.00 86.94 223 PRO A CA 1
ATOM 1736 C C . PRO A 1 223 ? 0.489 4.735 -15.737 1.00 86.94 223 PRO A C 1
ATOM 1738 O O . PRO A 1 223 ? -0.698 4.649 -16.042 1.00 86.94 223 PRO A O 1
ATOM 1741 N N . HIS A 1 224 ? 1.449 3.961 -16.253 1.00 79.81 224 HIS A N 1
ATOM 1742 C CA . HIS A 1 224 ? 1.282 2.869 -17.215 1.00 79.81 224 HIS A CA 1
ATOM 1743 C C . HIS A 1 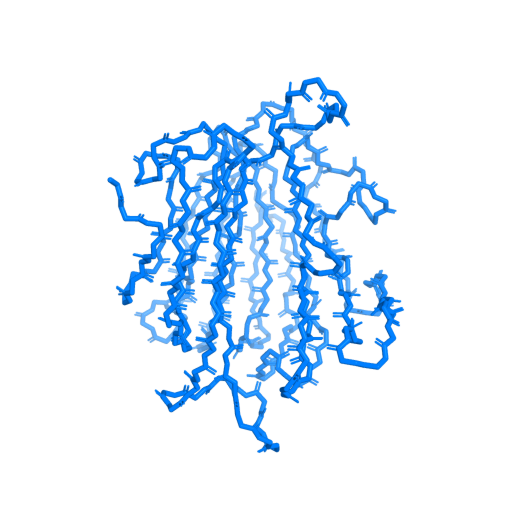224 ? 2.581 2.054 -17.317 1.00 79.81 224 HIS A C 1
ATOM 1745 O O . HIS A 1 224 ? 3.661 2.681 -17.193 1.00 79.81 224 HIS A O 1
#

Foldseek 3Di:
DDQKDPPDQKDDCVNVVHAWKMKGKDWCQVPQKDKDFQAFKKKKKKFAAFAFKWKAKQNDIDTFRHHRHQQRAFGKMKIHWHGIIMMIGGRGGMMMIMMTGHDDTFDIDTGDRVLFDWDFDDDDLATKIKTFHDDVVSHPRDDDDGDIDIGHPPSHDYCPPPDDQCCPPPHNHFDKDKDFDAFPDPPDRGRDQPGWDKDWDADPVRPDTDIDIDGGGMMGIHRD

pLDDT: mean 95.9, std 4.14, range [62.84, 98.94]

Secondary structure (DSSP, 8-state):
--SEE-S-SEE-HHHHTSSSEEEEEEETTT-SEEEEE-SSEEEEEEESS-EEEEEEETTEEEEEEE-SSTTSSPPPEEEE-TTPEEEEE-SS-EEEEEEEE--S----EEE-GGGSEEEEES-GGG-EEEEEEE-TTT--S-SS--EEEEE--TT--SS-S----B-STT---B--EEEE---B-TT-SSB-TT-EEEEEEE-TTSS-EEEEEEETT-EEEE--

Nearest PDB structures (foldseek):
  2qjv-assembly1_A  TM=8.917E-01  e=7.999E-14  Salmonella enterica subsp. enterica serovar Typhimurium str. LT2
  2zkl-assembly1_A-2  TM=5.342E-01  e=6.710E-02  Staphylococcus aureus
  4yrd-assembly1_B  TM=5.770E-01  e=1.507E-01  Staphylococcus aureus subsp. aureus Mu50
  3st7-assembly1_A-2  TM=5.600E-01  e=1.679E-01  Staphylococcus aureus subsp. aureus Mu50
  1uij-assembly2_F  TM=3.555E-01  e=1.870E-01  Glycine max

Mean predicted aligned error: 3.19 Å

Sequence (224 aa):
MSWLYRGVKSITPKSANWKYCGMRILDLSEQNNHEIVFDDFEGVLLSLSAENVSVVVDGVEFKLIGRTGVFAGISDWIYIPVGAKLVISGKNGLLALSTAQATKKFPATYTGKDKVSVEIRGSGFATRQVNNIATPDSFSGAEKILVCEVITPGGNWSSWPPHRHDGIAGCDFNNEEIYYFQIGKQNSDHGSDEGRGYFRVYSYDQSIDETMTINDRDFVIVPH